Protein AF-A0A930X7F7-F1 (afdb_monomer)

Foldseek 3Di:
DDDDDDDDDDDDDDDDDDDDPDPDDPPDDDPPPPPPCPPPPPQDPPDDLVVLVVVVLVVQQVVLLVVQQVLVVVLLLQLLVLQLVLCLVVVDDDHDQPVQWDDPQFWIWHADPVQQKIKIKFWAFPVRHTPDDGPDDDPSNCPVVDPPDRDPSPDDPLRTFKMKMWMWHQDPPQRKIKIKIKMWGHDSDRDNDDKDKIWIWIKIWIDRDSSWHIKIKTKTWMYINVRPDGKMKIKIWIGGPNFIKIWIAMHHNLGGDAWIFIDTPNDGQWIWDDDPNKIFIDGPNDGPDIDD

Radius of gyration: 28.97 Å; Cα contacts (8 Å, |Δi|>4): 542; chains: 1; bounding box: 82×69×88 Å

Sequence (292 aa):
MFKPLPLIALTCAGLSLQACWVPQVIQGVRPDIFPSAAPEISPSANRSLESKQIALATEMIHVARSSGQLLVLSTELASHRQNLENHLYYTVKNAGDLSQWYFDGSQYTHYDTRNGARYTLALRDRSGQPYPAEGQGFDLLGFGSYGPEPLPARRFPESVNRYQLSLQQSGIPFSSQLNLVLQGEWPTQIPLRGGFQTRLSGQGQQTNHPDFQDLTLQFNGLSQSDQSQLSGQLAFSANIEGKVYNGFGQINAGGFLNTVHLEQNGITFLQIVRESDRWDVLREGQVVASTR

pLDDT: mean 77.67, std 20.32, range [24.27, 97.62]

Solvent-accessible surface area (backbone atoms only — not comparable to full-atom values): 16804 Å² total; per-residue (Å²): 138,86,84,81,87,85,86,83,87,79,90,81,91,86,79,86,77,90,76,78,88,70,84,79,78,72,86,83,67,78,75,81,71,67,80,79,69,61,76,75,75,65,82,70,72,86,67,52,71,65,57,28,52,51,49,51,56,54,47,51,52,53,52,32,29,56,52,9,48,53,51,49,50,54,20,53,52,43,30,37,56,34,30,49,52,32,22,77,74,69,70,46,89,61,71,72,91,43,80,74,51,46,75,79,73,56,37,34,37,33,72,42,80,89,72,51,29,38,38,38,41,34,39,15,28,82,88,63,48,67,37,40,60,91,93,60,66,75,68,74,62,52,58,81,73,57,61,96,62,78,73,73,90,73,67,80,62,90,52,57,34,34,35,39,43,34,41,42,30,58,42,83,90,62,66,19,36,40,36,38,39,38,36,39,41,51,60,91,72,74,60,82,65,85,64,54,67,31,50,35,42,34,43,31,42,34,38,60,43,93,60,41,47,61,33,37,38,39,37,40,35,41,28,18,29,67,64,84,42,65,44,34,36,44,36,40,40,31,34,47,97,91,40,63,37,33,37,51,35,41,28,29,67,84,6,64,75,47,71,23,51,33,25,44,94,87,42,72,67,37,34,42,38,67,58,95,76,34,39,36,33,28,43,98,88,39,81,77,46,75,51,113

Structure (mmCIF, N/CA/C/O backbone):
data_AF-A0A930X7F7-F1
#
_entry.id   AF-A0A930X7F7-F1
#
loop_
_atom_site.group_PDB
_atom_site.id
_atom_site.type_symbol
_atom_site.label_atom_id
_atom_site.label_alt_id
_atom_site.label_comp_id
_atom_site.label_asym_id
_atom_site.label_entity_id
_atom_site.label_seq_id
_atom_site.pdbx_PDB_ins_code
_atom_site.Cartn_x
_atom_site.Cartn_y
_atom_site.Cartn_z
_atom_site.occupancy
_atom_site.B_iso_or_equiv
_atom_site.auth_seq_id
_atom_site.auth_comp_id
_atom_site.auth_asym_id
_atom_site.auth_atom_id
_atom_site.pdbx_PDB_model_num
ATOM 1 N N . MET A 1 1 ? -59.104 39.306 -62.918 1.00 44.47 1 MET A N 1
ATOM 2 C CA . MET A 1 1 ? -59.162 39.202 -61.445 1.00 44.47 1 MET A CA 1
ATOM 3 C C . MET A 1 1 ? -58.356 40.347 -60.847 1.00 44.47 1 MET A C 1
ATOM 5 O O . MET A 1 1 ? -57.146 40.267 -60.715 1.00 44.47 1 MET A O 1
ATOM 9 N N . PHE A 1 2 ? -59.058 41.456 -60.620 1.00 24.27 2 PHE A N 1
ATOM 10 C CA . P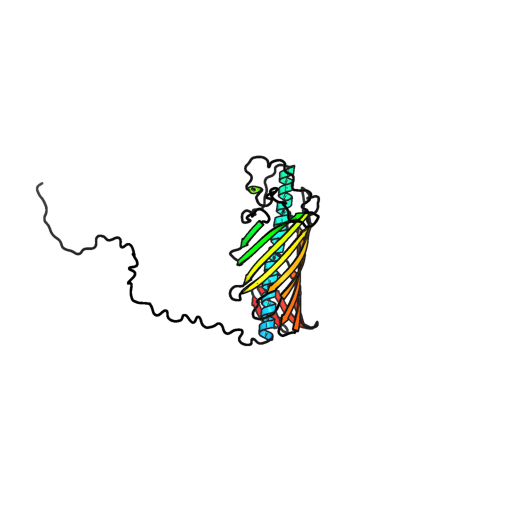HE A 1 2 ? -58.752 42.525 -59.658 1.00 24.27 2 PHE A CA 1
ATOM 11 C C . PHE A 1 2 ? -58.974 41.939 -58.231 1.00 24.27 2 PHE A C 1
ATOM 13 O O . PHE A 1 2 ? -59.679 40.940 -58.140 1.00 24.27 2 PHE A O 1
ATOM 20 N N . LYS A 1 3 ? -58.526 42.429 -57.069 1.00 26.28 3 LYS A N 1
ATOM 21 C CA . LYS A 1 3 ? -57.840 43.633 -56.558 1.00 26.28 3 LYS A CA 1
ATOM 22 C C . LYS A 1 3 ? -57.587 43.393 -55.033 1.00 26.28 3 LYS A C 1
ATOM 24 O O . LYS A 1 3 ? -57.803 42.264 -54.604 1.00 26.28 3 LYS A O 1
ATOM 29 N N . PRO A 1 4 ? -57.098 44.356 -54.219 1.00 35.03 4 PRO A N 1
ATOM 30 C CA . PRO A 1 4 ? -56.187 44.124 -53.096 1.00 35.03 4 PRO A CA 1
ATOM 31 C C . PRO A 1 4 ? -56.850 44.211 -51.697 1.00 35.03 4 PRO A C 1
ATOM 33 O O . PRO A 1 4 ? -58.052 44.428 -51.598 1.00 35.03 4 PRO A O 1
ATOM 36 N N . LEU A 1 5 ? -56.005 44.033 -50.662 1.00 36.59 5 LEU A N 1
ATOM 37 C CA . LEU A 1 5 ? -56.032 44.502 -49.249 1.00 36.59 5 LEU A CA 1
ATOM 38 C C . LEU A 1 5 ? -57.278 45.263 -48.741 1.00 36.59 5 LEU A C 1
ATOM 40 O O . LEU A 1 5 ? -57.763 46.165 -49.424 1.00 36.59 5 LEU A O 1
ATOM 44 N N . PRO A 1 6 ? -57.695 45.027 -47.474 1.00 40.72 6 PRO A N 1
ATOM 45 C CA . PRO A 1 6 ? -57.170 45.863 -46.371 1.00 40.72 6 PRO A CA 1
ATOM 46 C C . PRO A 1 6 ? -56.985 45.081 -45.031 1.00 40.72 6 PRO A C 1
ATOM 48 O O . PRO A 1 6 ? -57.605 44.048 -44.811 1.00 40.72 6 PRO A O 1
ATOM 51 N N . LEU A 1 7 ? -55.920 45.360 -44.265 1.00 29.98 7 LEU A N 1
ATOM 52 C CA . LEU A 1 7 ? -55.824 46.244 -43.077 1.00 29.98 7 LEU A CA 1
ATOM 53 C C . LEU A 1 7 ? -56.212 45.620 -41.716 1.00 29.98 7 LEU A C 1
ATOM 55 O O . LEU A 1 7 ? -57.358 45.257 -41.492 1.00 29.98 7 LEU A O 1
ATOM 59 N N . ILE A 1 8 ? -55.246 45.773 -40.795 1.00 40.84 8 ILE A N 1
ATOM 60 C CA . ILE A 1 8 ? -55.365 46.241 -39.393 1.00 40.84 8 ILE A CA 1
ATOM 61 C C . ILE A 1 8 ? -55.847 45.196 -38.373 1.00 40.84 8 ILE A C 1
ATOM 63 O O . ILE A 1 8 ? -57.000 44.798 -38.379 1.00 40.84 8 ILE A O 1
ATOM 67 N N . ALA A 1 9 ? -54.940 44.605 -37.583 1.00 37.69 9 ALA A N 1
ATOM 68 C CA . ALA A 1 9 ? -54.270 45.115 -36.361 1.00 37.69 9 ALA A CA 1
ATOM 69 C C . ALA A 1 9 ? -55.122 44.877 -35.088 1.00 37.69 9 ALA A C 1
ATOM 71 O O . ALA A 1 9 ? -56.337 44.824 -35.174 1.00 37.69 9 ALA A O 1
ATOM 72 N N . LEU A 1 10 ? -54.579 44.671 -33.884 1.00 31.98 10 LEU A N 1
ATOM 73 C CA . LEU A 1 10 ? -53.479 45.388 -33.240 1.00 31.98 10 LEU A CA 1
ATOM 74 C C . LEU A 1 10 ? -52.971 44.579 -32.011 1.00 31.98 10 LEU A C 1
ATOM 76 O O . LEU A 1 10 ? -53.781 44.164 -31.189 1.00 31.98 10 LEU A O 1
ATOM 80 N N . THR A 1 11 ? -51.634 44.467 -31.895 1.00 33.22 11 THR A N 1
ATOM 81 C CA . THR A 1 11 ? -50.771 44.642 -30.685 1.00 33.22 11 THR A CA 1
ATOM 82 C C . THR A 1 11 ? -50.893 43.685 -29.483 1.00 33.22 11 THR A C 1
ATOM 84 O O . THR A 1 11 ? -51.976 43.272 -29.114 1.00 33.22 11 THR A O 1
ATOM 87 N N . CYS A 1 12 ? -49.821 43.276 -28.792 1.00 30.84 12 CYS A N 1
ATOM 88 C CA . CYS A 1 12 ? -48.552 43.939 -28.440 1.00 30.84 12 CYS A CA 1
ATOM 89 C C . CYS A 1 12 ? -47.392 42.912 -28.488 1.00 30.84 12 CYS A C 1
ATOM 91 O O . CYS A 1 12 ? -47.547 41.795 -28.014 1.00 30.84 12 CYS A O 1
ATOM 93 N N . ALA A 1 13 ? -46.304 43.178 -29.217 1.00 32.06 13 ALA A N 1
ATOM 94 C CA . ALA A 1 13 ? -45.055 43.803 -28.744 1.00 32.06 13 ALA A CA 1
ATOM 95 C C . ALA A 1 13 ? -44.140 42.858 -27.933 1.00 32.06 13 ALA A C 1
ATOM 97 O O . ALA A 1 13 ? -44.484 42.437 -26.836 1.00 32.06 13 ALA A O 1
ATOM 98 N N . GLY A 1 14 ? -42.946 42.582 -28.472 1.00 31.98 14 GLY A N 1
ATOM 99 C CA . GLY A 1 14 ? -41.888 41.870 -27.749 1.00 31.98 14 GLY A CA 1
ATOM 100 C C . GLY A 1 14 ? -40.729 41.365 -28.611 1.00 31.98 14 GLY A C 1
ATOM 101 O O . GLY A 1 14 ? -40.292 40.236 -28.431 1.00 31.98 14 GLY A O 1
ATOM 102 N N . LEU A 1 15 ? -40.250 42.165 -29.570 1.00 35.16 15 LEU A N 1
ATOM 103 C CA . LEU A 1 15 ? -38.952 41.941 -30.212 1.00 35.16 15 LEU A CA 1
ATOM 104 C C . LEU A 1 15 ? -37.844 42.516 -29.326 1.00 35.16 15 LEU A C 1
ATOM 106 O O . LEU A 1 15 ? -37.985 43.621 -28.811 1.00 35.16 15 LEU A O 1
ATOM 110 N N . SER A 1 16 ? -36.727 41.784 -29.285 1.00 36.88 16 SER A N 1
ATOM 111 C CA . SER A 1 16 ? -35.372 42.208 -28.912 1.00 36.88 16 SER A CA 1
ATOM 112 C C . SER A 1 16 ? -35.159 42.744 -27.493 1.00 36.88 16 SER A C 1
ATOM 114 O O . SER A 1 16 ? -35.665 43.797 -27.134 1.00 36.88 16 SER A O 1
ATOM 116 N N . LEU A 1 17 ? -34.276 42.086 -26.738 1.00 37.12 17 LEU A N 1
ATOM 117 C CA . LEU A 1 17 ? -32.985 42.668 -26.354 1.00 37.12 17 LEU A CA 1
ATOM 118 C C . LEU A 1 17 ? -32.130 41.605 -25.658 1.00 37.12 17 LEU A C 1
ATOM 120 O O . LEU A 1 17 ? -32.508 41.013 -24.650 1.00 37.12 17 LEU A O 1
ATOM 124 N N . GLN A 1 18 ? -30.955 41.383 -26.239 1.00 44.66 18 GLN A N 1
ATOM 125 C CA . GLN A 1 18 ? -29.813 40.783 -25.576 1.00 44.66 18 GLN A CA 1
ATOM 126 C C . GLN A 1 18 ? -29.492 41.629 -24.341 1.00 44.66 18 GLN A C 1
ATOM 128 O O . GLN A 1 18 ? -29.019 42.757 -24.465 1.00 44.66 18 GLN A O 1
ATOM 133 N N . ALA A 1 19 ? -29.770 41.101 -23.155 1.00 34.69 19 ALA A N 1
ATOM 134 C CA . ALA A 1 19 ? -29.296 41.683 -21.912 1.00 34.69 19 ALA A CA 1
ATOM 135 C C . ALA A 1 19 ? -28.039 40.925 -21.485 1.00 34.69 19 ALA A C 1
ATOM 137 O O . ALA A 1 19 ? -28.095 39.884 -20.830 1.00 34.69 19 ALA A O 1
ATOM 138 N N . CYS A 1 20 ? -26.895 41.466 -21.898 1.00 36.59 20 CYS A N 1
ATOM 139 C CA . CYS A 1 20 ? -25.625 41.251 -21.230 1.00 36.59 20 CYS A CA 1
ATOM 140 C C . CYS A 1 20 ? -25.826 41.575 -19.745 1.00 36.59 20 CYS A C 1
ATOM 142 O O . CYS A 1 20 ? -26.113 42.720 -19.393 1.00 36.59 20 CYS A O 1
ATOM 144 N N . TRP A 1 21 ? -25.698 40.577 -18.876 1.00 28.91 21 TRP A N 1
ATOM 145 C CA . TRP A 1 21 ? -25.581 40.822 -17.446 1.00 28.91 21 TRP A CA 1
ATOM 146 C C . TRP A 1 21 ? -24.236 41.504 -17.192 1.00 28.91 21 TRP A C 1
ATOM 148 O O . TRP A 1 21 ? -23.195 40.859 -17.113 1.00 28.91 21 TRP A O 1
ATOM 158 N N . VAL A 1 22 ? -24.266 42.830 -17.101 1.00 34.25 22 VAL A N 1
ATOM 159 C CA . VAL A 1 22 ? -23.221 43.619 -16.453 1.00 34.25 22 VAL A CA 1
ATOM 160 C C . VAL A 1 22 ? -23.633 43.740 -14.988 1.00 34.25 22 VAL A C 1
ATOM 162 O O . VAL A 1 22 ? -24.688 44.318 -14.720 1.00 34.25 22 VAL A O 1
ATOM 165 N N . PRO A 1 23 ? -22.851 43.244 -14.017 1.00 39.00 23 PRO A N 1
ATOM 166 C CA . PRO A 1 23 ? -23.062 43.630 -12.634 1.00 39.00 23 PRO A CA 1
ATOM 167 C C . PRO A 1 23 ? -22.710 45.116 -12.511 1.00 39.00 23 PRO A C 1
ATOM 169 O O . PRO A 1 23 ? -21.541 45.500 -12.574 1.00 39.00 23 PRO A O 1
ATOM 172 N N . GLN A 1 24 ? -23.721 45.971 -12.359 1.00 37.50 24 GLN A N 1
ATOM 173 C CA . GLN A 1 24 ? -23.512 47.323 -11.854 1.00 37.50 24 GLN A CA 1
ATOM 174 C C . GLN A 1 24 ? -23.024 47.211 -10.409 1.00 37.50 24 GLN A C 1
ATOM 176 O O . GLN A 1 24 ? -23.774 46.849 -9.505 1.00 37.50 24 GLN A O 1
ATOM 181 N N . VAL A 1 25 ? -21.750 47.530 -10.192 1.00 39.31 25 VAL A N 1
ATOM 182 C CA . VAL A 1 25 ? -21.216 47.799 -8.859 1.00 39.31 25 VAL A CA 1
ATOM 183 C C . VAL A 1 25 ? -21.825 49.121 -8.398 1.00 39.31 25 VAL A C 1
ATOM 185 O O . VAL A 1 25 ? -21.390 50.192 -8.817 1.00 39.31 25 VAL A O 1
ATOM 188 N N . ILE A 1 26 ? -22.847 49.060 -7.544 1.00 43.56 26 ILE A N 1
ATOM 189 C CA . ILE A 1 26 ? -23.266 50.223 -6.761 1.00 43.56 26 ILE A CA 1
ATOM 190 C C . ILE A 1 26 ? -22.144 50.476 -5.748 1.00 43.56 26 ILE A C 1
ATOM 192 O O . ILE A 1 26 ? -22.036 49.796 -4.728 1.00 43.56 26 ILE A O 1
ATOM 196 N N . GLN A 1 27 ? -21.263 51.427 -6.054 1.00 39.88 27 GLN A N 1
ATOM 197 C CA . GLN A 1 27 ? -20.315 51.954 -5.078 1.00 39.88 27 GLN A CA 1
ATOM 198 C C . GLN A 1 27 ? -21.103 52.636 -3.955 1.00 39.88 27 GLN A C 1
ATOM 200 O O . GLN A 1 27 ? -21.786 53.628 -4.194 1.00 39.88 27 GLN A O 1
ATOM 205 N N . GLY A 1 28 ? -20.993 52.118 -2.731 1.00 49.22 28 GLY A N 1
ATOM 206 C CA . GLY A 1 28 ? -21.384 52.866 -1.531 1.00 49.22 28 GLY A CA 1
ATOM 207 C C . GLY A 1 28 ? -22.181 52.111 -0.474 1.00 49.22 28 GLY A C 1
ATOM 208 O O . GLY A 1 28 ? -22.287 52.614 0.638 1.00 49.22 28 GLY A O 1
ATOM 209 N N . VAL A 1 29 ? -22.678 50.904 -0.747 1.00 40.06 29 VAL A N 1
ATOM 210 C CA . VAL A 1 29 ? -23.276 50.055 0.295 1.00 40.06 29 VAL A CA 1
ATOM 211 C C . VAL A 1 29 ? -22.297 48.926 0.574 1.00 40.06 29 VAL A C 1
ATOM 213 O O . VAL A 1 29 ? -22.177 48.002 -0.227 1.00 40.06 29 VAL A O 1
ATOM 216 N N . ARG A 1 30 ? -21.550 49.009 1.683 1.00 37.53 30 ARG A N 1
ATOM 217 C CA . ARG A 1 30 ? -20.901 47.809 2.223 1.00 37.53 30 ARG A CA 1
ATOM 218 C C . ARG A 1 30 ? -22.038 46.830 2.519 1.00 37.53 30 ARG A C 1
ATOM 220 O O . ARG A 1 30 ? -22.907 47.192 3.311 1.00 37.53 30 ARG A O 1
ATOM 227 N N . PRO A 1 31 ? -22.083 45.640 1.900 1.00 40.66 31 PRO A N 1
ATOM 228 C CA . PRO A 1 31 ? -22.900 44.587 2.463 1.00 40.66 31 PRO A CA 1
ATOM 229 C C . PRO A 1 31 ? -22.348 44.382 3.870 1.00 40.66 31 PRO A C 1
ATOM 231 O O . PRO A 1 31 ? -21.144 44.148 4.013 1.00 40.66 31 PRO A O 1
ATOM 234 N N . ASP A 1 32 ? -23.186 44.516 4.895 1.00 40.59 32 ASP A N 1
ATOM 235 C CA . ASP A 1 32 ? -22.877 43.891 6.171 1.00 40.59 32 ASP A CA 1
ATOM 236 C C . ASP A 1 32 ? -22.777 42.406 5.854 1.00 40.59 32 ASP A C 1
ATOM 238 O O . ASP A 1 32 ? -23.769 41.705 5.653 1.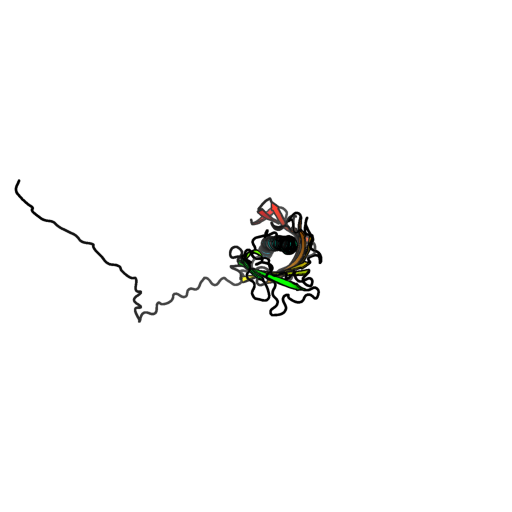00 40.59 32 ASP A O 1
ATOM 242 N N . ILE A 1 33 ? -21.535 41.967 5.659 1.00 42.94 33 ILE A N 1
ATOM 243 C CA . ILE A 1 33 ? -21.173 40.571 5.573 1.00 42.94 33 ILE A CA 1
ATOM 244 C C . ILE A 1 33 ? -21.664 40.044 6.910 1.00 42.94 33 ILE A C 1
ATOM 246 O O . ILE A 1 33 ? -21.047 40.323 7.940 1.00 42.94 33 ILE A O 1
ATOM 250 N N . PHE A 1 34 ? -22.816 39.364 6.911 1.00 41.12 34 PHE A N 1
ATOM 251 C CA . PHE A 1 34 ? -23.203 38.534 8.038 1.00 41.12 34 PHE A CA 1
ATOM 252 C C . PHE A 1 34 ? -21.931 37.803 8.438 1.00 41.12 34 PHE A C 1
ATOM 254 O O . PHE A 1 34 ? -21.303 37.223 7.542 1.00 41.12 34 PHE A O 1
ATOM 261 N N . PRO A 1 35 ? -21.482 37.864 9.702 1.00 38.59 35 PRO A N 1
ATOM 262 C CA . PRO A 1 35 ? -20.417 36.984 10.109 1.00 38.59 35 PRO A CA 1
ATOM 263 C C . PRO A 1 35 ? -20.925 35.590 9.768 1.00 38.59 35 PRO A C 1
ATOM 265 O O . PRO A 1 35 ? -21.843 35.072 10.401 1.00 38.59 35 PRO A O 1
ATOM 268 N N . SER A 1 36 ? -20.367 35.006 8.708 1.00 39.88 36 SER A N 1
ATOM 269 C CA . SER A 1 36 ? -20.425 33.583 8.474 1.00 39.88 36 SER A CA 1
ATOM 270 C C . SER A 1 36 ? -19.541 33.003 9.562 1.00 39.88 36 SER A C 1
ATOM 272 O O . SER A 1 36 ? -18.434 32.537 9.307 1.00 39.88 36 SER A O 1
ATOM 274 N N . ALA A 1 37 ? -20.036 33.051 10.797 1.00 41.72 37 ALA A N 1
ATOM 275 C CA . ALA A 1 37 ? -19.786 31.996 11.735 1.00 41.72 37 ALA A CA 1
ATOM 276 C C . ALA A 1 37 ? -20.417 30.767 11.078 1.00 41.72 37 ALA A C 1
ATOM 278 O O . ALA A 1 37 ? -21.552 30.383 11.358 1.00 41.72 37 ALA A O 1
ATOM 279 N N . ALA A 1 38 ? -19.662 30.163 10.150 1.00 40.66 38 ALA A N 1
ATOM 280 C CA . ALA A 1 38 ? -19.675 28.721 10.049 1.00 40.66 38 ALA A CA 1
ATOM 281 C C . ALA A 1 38 ? -19.659 28.243 11.503 1.00 40.66 38 ALA A C 1
ATOM 283 O O . ALA A 1 38 ? -18.850 28.787 12.265 1.00 40.66 38 ALA A O 1
ATOM 284 N N . PRO A 1 39 ? -20.591 27.368 11.922 1.00 37.03 39 PRO A N 1
ATOM 285 C CA . PRO A 1 39 ? -20.591 26.893 13.293 1.00 37.03 39 PRO A CA 1
ATOM 286 C C . PRO A 1 39 ? -19.155 26.502 13.603 1.00 37.03 39 PRO A C 1
ATOM 288 O O . PRO A 1 39 ? -18.571 25.711 12.857 1.00 37.03 39 PRO A O 1
ATOM 291 N N . GLU A 1 40 ? -18.558 27.155 14.604 1.00 34.03 40 GLU A N 1
ATOM 292 C CA . GLU A 1 40 ? -17.246 26.765 15.087 1.00 34.03 40 GLU A CA 1
ATOM 293 C C . GLU A 1 40 ? -17.370 25.273 15.352 1.00 34.03 40 GLU A C 1
ATOM 295 O O . GLU A 1 40 ? -18.150 24.845 16.208 1.00 34.03 40 GLU A O 1
ATOM 300 N N . ILE A 1 41 ? -16.700 24.468 14.526 1.00 45.81 41 ILE A N 1
ATOM 301 C CA . ILE A 1 41 ? -16.604 23.040 14.761 1.00 45.81 41 ILE A CA 1
ATOM 302 C C . ILE A 1 41 ? -15.898 22.982 16.102 1.00 45.81 41 ILE A C 1
ATOM 304 O O . ILE A 1 41 ? -14.709 23.289 16.183 1.00 45.81 41 ILE A O 1
ATOM 308 N N . SER A 1 42 ? -16.665 22.711 17.160 1.00 38.19 42 SER A N 1
ATOM 309 C CA . SER A 1 42 ? -16.115 22.638 18.502 1.00 38.19 42 SER A CA 1
ATOM 310 C C . SER A 1 42 ? -14.905 21.712 18.435 1.00 38.19 42 SER A C 1
ATOM 312 O O . SER A 1 42 ? -15.045 20.597 17.914 1.00 38.19 42 SER A O 1
ATOM 314 N N . PRO A 1 43 ? -13.726 22.154 18.902 1.00 46.09 43 PRO A N 1
ATOM 315 C CA . PRO A 1 43 ? -12.570 21.282 18.972 1.00 46.09 43 PRO A CA 1
ATOM 316 C C . PRO A 1 43 ? -12.986 20.096 19.834 1.00 46.09 43 PRO A C 1
ATOM 318 O O . PRO A 1 43 ? -13.317 20.278 21.002 1.00 46.09 43 PRO A O 1
ATOM 321 N N . SER A 1 44 ? -13.080 18.919 19.207 1.00 48.88 44 SER A N 1
ATOM 322 C CA . SER A 1 44 ? -13.347 17.631 19.845 1.00 48.88 44 SER A CA 1
ATOM 323 C C . SER A 1 44 ? -14.328 17.725 21.022 1.00 48.88 44 SER A C 1
ATOM 325 O O . SER A 1 44 ? -13.911 17.754 22.182 1.00 48.88 44 SER A O 1
ATOM 327 N N . ALA A 1 45 ? -15.641 17.717 20.760 1.00 51.34 45 ALA A N 1
ATOM 328 C CA . ALA A 1 45 ? -16.563 17.243 21.795 1.00 51.34 45 ALA A CA 1
ATOM 329 C C . ALA A 1 45 ? -15.968 15.934 22.334 1.00 51.34 45 ALA A C 1
ATOM 331 O O . ALA A 1 45 ? -15.626 15.083 21.514 1.00 51.34 45 ALA A O 1
ATOM 332 N N . ASN A 1 46 ? -15.742 15.833 23.651 1.00 65.50 46 ASN A N 1
ATOM 333 C CA . ASN A 1 46 ? -15.088 14.698 24.313 1.00 65.50 46 ASN A CA 1
ATOM 334 C C . ASN A 1 46 ? -15.776 13.387 23.902 1.00 65.50 46 ASN A C 1
ATOM 336 O O . ASN A 1 46 ? -16.714 12.925 24.550 1.00 65.50 46 ASN A O 1
ATOM 340 N N . ARG A 1 47 ? -15.347 12.811 22.777 1.00 79.44 47 ARG A N 1
ATOM 341 C CA . ARG A 1 47 ? -15.844 11.538 22.277 1.00 79.44 47 ARG A CA 1
ATOM 342 C C . ARG A 1 47 ? -15.405 10.479 23.268 1.00 79.44 47 ARG A C 1
ATOM 344 O O . ARG A 1 47 ? -14.279 10.527 23.767 1.00 79.44 47 ARG A O 1
ATOM 351 N N . SER A 1 48 ? -16.301 9.541 23.553 1.00 90.44 48 SER A N 1
ATOM 352 C CA . SER A 1 48 ? -15.979 8.422 24.429 1.00 90.44 48 SER A CA 1
ATOM 353 C C . SER A 1 48 ? -14.794 7.636 23.863 1.00 90.44 48 SER A C 1
ATOM 355 O O . SER A 1 48 ? -14.565 7.607 22.649 1.00 90.44 48 SER A O 1
ATOM 357 N N . LEU A 1 49 ? -14.056 6.962 24.747 1.00 90.44 49 LEU A N 1
ATOM 358 C CA . LEU A 1 49 ? -12.978 6.061 24.343 1.00 90.44 49 LEU A CA 1
ATOM 359 C C . LEU A 1 49 ? -13.467 5.017 23.328 1.00 90.44 49 LEU A C 1
ATOM 361 O O . LEU A 1 49 ? -12.773 4.711 22.365 1.00 90.44 49 LEU A O 1
ATOM 365 N N . GLU A 1 50 ? -14.686 4.515 23.517 1.00 90.69 50 GLU A N 1
ATOM 366 C CA . GLU A 1 50 ? -15.342 3.593 22.592 1.00 90.69 50 GLU A CA 1
ATOM 367 C C . GLU A 1 50 ? -15.500 4.185 21.190 1.00 90.69 50 GLU A C 1
ATOM 369 O O . GLU A 1 50 ? -15.107 3.547 20.215 1.00 90.69 50 GLU A O 1
ATOM 374 N N . SER A 1 51 ? -15.992 5.419 21.071 1.00 91.06 51 SER A N 1
ATOM 375 C CA . SER A 1 51 ? -16.113 6.073 19.767 1.00 91.06 51 SER A CA 1
ATOM 376 C C . SER A 1 51 ? -14.751 6.257 19.094 1.00 91.06 51 SER A C 1
ATOM 378 O O . SER A 1 51 ? -14.639 6.061 17.886 1.00 91.06 51 SER A O 1
ATOM 380 N N . LYS A 1 52 ? -13.699 6.571 19.862 1.00 92.56 52 LYS A N 1
ATOM 381 C CA . LYS A 1 52 ? -12.328 6.698 19.335 1.00 92.56 52 LYS A CA 1
ATOM 382 C C . LYS A 1 52 ? -11.762 5.361 18.854 1.00 92.56 52 LYS A C 1
ATOM 384 O O . LYS A 1 52 ? -11.122 5.293 17.808 1.00 92.56 52 LYS A O 1
ATOM 389 N N . GLN A 1 53 ? -12.039 4.286 19.587 1.00 93.12 53 GLN A N 1
ATOM 390 C CA . GLN A 1 53 ? -11.679 2.916 19.217 1.00 93.12 53 GLN A CA 1
ATOM 391 C C . GLN A 1 53 ? -12.375 2.464 17.924 1.00 93.12 53 GLN A C 1
ATOM 393 O O . GLN A 1 53 ? -11.735 1.876 17.054 1.00 93.12 53 GLN A O 1
ATOM 398 N N . ILE A 1 54 ? -13.667 2.769 17.773 1.00 93.75 54 ILE A N 1
ATOM 399 C CA . ILE A 1 54 ? -14.426 2.482 16.546 1.00 93.75 54 ILE A CA 1
ATOM 400 C C . ILE A 1 54 ? -13.896 3.316 15.372 1.00 93.75 54 ILE A C 1
ATOM 402 O O . ILE A 1 54 ? -13.762 2.794 14.263 1.00 93.75 54 ILE A O 1
ATOM 406 N N . ALA A 1 55 ? -13.541 4.583 15.608 1.00 91.94 55 ALA A N 1
ATOM 407 C CA . ALA A 1 55 ? -12.924 5.437 14.597 1.00 91.94 55 ALA A CA 1
ATOM 408 C C . ALA A 1 55 ? -11.577 4.872 14.118 1.00 91.94 55 ALA A C 1
ATOM 410 O O . ALA A 1 55 ? -11.362 4.778 12.914 1.00 91.94 55 ALA A O 1
ATOM 411 N N . LEU A 1 56 ? -10.716 4.403 15.032 1.00 94.00 56 LEU A N 1
ATOM 412 C CA . LEU A 1 56 ? -9.474 3.706 14.676 1.00 94.00 56 LEU A CA 1
ATOM 413 C C . LEU A 1 56 ? -9.745 2.466 13.810 1.00 94.00 56 LEU A C 1
ATOM 415 O O . LEU A 1 56 ? -9.102 2.289 12.781 1.00 94.00 56 LEU A O 1
ATOM 419 N N . ALA A 1 57 ? -10.703 1.617 14.195 1.00 95.25 57 ALA A N 1
ATOM 420 C CA . ALA A 1 57 ? -11.046 0.421 13.423 1.00 95.25 57 ALA A CA 1
ATOM 421 C C . ALA A 1 57 ? -11.540 0.760 12.009 1.00 95.25 57 ALA A C 1
ATOM 423 O O . ALA A 1 57 ? -11.135 0.128 11.035 1.00 95.25 57 ALA A O 1
ATOM 424 N N . THR A 1 58 ? -12.381 1.788 11.902 1.00 93.38 58 THR A N 1
ATOM 425 C CA . THR A 1 58 ? -12.907 2.273 10.622 1.00 93.38 58 THR A CA 1
ATOM 426 C C . THR A 1 58 ? -11.787 2.835 9.752 1.00 93.38 58 THR A C 1
ATOM 428 O O . THR A 1 58 ? -11.699 2.505 8.569 1.00 93.38 58 THR A O 1
ATOM 431 N N . GLU A 1 59 ? -10.873 3.608 10.340 1.00 92.38 59 GLU A N 1
ATOM 432 C CA . GLU A 1 59 ? -9.721 4.133 9.615 1.00 92.38 59 GLU A CA 1
ATOM 433 C C . GLU A 1 59 ? -8.806 3.014 9.116 1.00 92.38 59 GLU A C 1
ATOM 435 O O . GLU A 1 59 ? -8.354 3.048 7.974 1.00 92.38 59 GLU A O 1
ATOM 440 N N . MET A 1 60 ? -8.584 1.968 9.914 1.00 94.88 60 MET A N 1
ATOM 441 C CA . MET A 1 60 ? -7.762 0.840 9.478 1.00 94.88 60 MET A CA 1
ATOM 442 C C . MET A 1 60 ? -8.329 0.133 8.245 1.00 94.88 60 MET A C 1
ATOM 444 O O . MET A 1 60 ? -7.554 -0.386 7.440 1.00 94.88 60 MET A O 1
ATOM 448 N N . ILE A 1 61 ? -9.649 0.149 8.042 1.00 94.25 61 ILE A N 1
ATOM 449 C CA . ILE A 1 61 ? -10.269 -0.358 6.811 1.00 94.25 61 ILE A CA 1
ATOM 450 C C . ILE A 1 61 ? -9.899 0.536 5.619 1.00 94.25 61 ILE A C 1
ATOM 452 O O . ILE A 1 61 ? -9.516 0.022 4.566 1.00 94.25 61 ILE A O 1
ATOM 456 N N . HIS A 1 62 ? -9.945 1.862 5.782 1.00 91.38 62 HIS A N 1
ATOM 457 C CA . HIS A 1 62 ? -9.514 2.810 4.749 1.00 91.38 62 HIS A CA 1
ATOM 458 C C . HIS A 1 62 ? -8.024 2.657 4.419 1.00 91.38 62 HIS A C 1
ATOM 460 O O . HIS A 1 62 ? -7.670 2.481 3.252 1.00 91.38 62 HIS A O 1
ATOM 466 N N . VAL A 1 63 ? -7.158 2.612 5.434 1.00 93.31 63 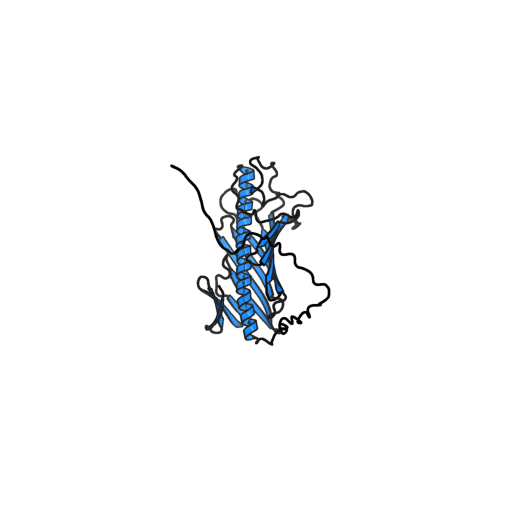VAL A N 1
ATOM 467 C CA . VAL A 1 63 ? -5.710 2.413 5.270 1.00 93.31 63 VAL A CA 1
ATOM 468 C C . VAL A 1 63 ? -5.403 1.085 4.576 1.00 93.31 63 VAL A C 1
ATOM 470 O O . VAL A 1 63 ? -4.543 1.036 3.693 1.00 93.31 63 VAL A O 1
ATOM 473 N N . ALA A 1 64 ? -6.107 0.003 4.924 1.00 94.31 64 ALA A N 1
ATOM 474 C CA . ALA A 1 64 ? -5.934 -1.288 4.266 1.00 94.31 64 ALA A CA 1
ATOM 475 C C . ALA A 1 64 ? -6.309 -1.233 2.780 1.00 94.31 64 ALA A C 1
ATOM 477 O O . ALA A 1 64 ? -5.604 -1.816 1.956 1.00 94.31 64 ALA A O 1
ATOM 478 N N . ARG A 1 65 ? -7.372 -0.505 2.414 1.00 91.62 65 ARG A N 1
ATOM 479 C CA . ARG A 1 65 ? -7.763 -0.306 1.008 1.00 91.62 65 ARG A CA 1
ATOM 480 C C . ARG A 1 65 ? -6.731 0.514 0.242 1.00 91.62 65 ARG A C 1
ATOM 482 O O . ARG A 1 65 ? -6.310 0.081 -0.827 1.00 91.62 65 ARG A O 1
ATOM 489 N N . SER A 1 66 ? -6.263 1.629 0.803 1.00 91.69 66 SER A N 1
ATOM 490 C CA . SER A 1 66 ? -5.199 2.436 0.191 1.00 91.69 66 SER A CA 1
ATOM 491 C C . SER A 1 66 ? -3.899 1.632 0.036 1.00 91.69 66 SER A C 1
ATOM 493 O O . SER A 1 66 ? -3.247 1.680 -1.004 1.00 91.69 66 SER A O 1
ATOM 495 N N . SER A 1 67 ? -3.555 0.800 1.024 1.00 92.81 67 SER A N 1
ATOM 496 C CA . SER A 1 67 ? -2.407 -0.117 0.935 1.00 92.81 67 SER A CA 1
ATOM 497 C C . SER A 1 67 ? -2.606 -1.193 -0.144 1.00 92.81 67 SER A C 1
ATOM 499 O O . SER A 1 67 ? -1.666 -1.542 -0.858 1.00 92.81 67 SER A O 1
ATOM 501 N N . GLY A 1 68 ? -3.835 -1.692 -0.307 1.00 91.62 68 GLY A N 1
ATOM 502 C CA . GLY A 1 68 ? -4.228 -2.602 -1.385 1.00 91.62 68 GLY A CA 1
ATOM 503 C C . GLY A 1 68 ? -4.085 -1.985 -2.780 1.00 91.62 68 GLY A C 1
ATOM 504 O O . GLY A 1 68 ? -3.632 -2.656 -3.705 1.00 91.62 68 GLY A O 1
ATOM 505 N N . GLN A 1 69 ? -4.384 -0.695 -2.936 1.00 89.69 69 GLN A N 1
ATOM 506 C CA . GLN A 1 69 ? -4.159 0.028 -4.193 1.00 89.69 69 GLN A CA 1
ATOM 507 C C . GLN A 1 69 ? -2.665 0.142 -4.523 1.00 89.69 69 GLN A C 1
ATOM 509 O O . GLN A 1 69 ? -2.271 -0.080 -5.666 1.00 89.69 69 GLN A O 1
ATOM 514 N N . LEU A 1 70 ? -1.811 0.398 -3.526 1.00 91.19 70 LEU A N 1
ATOM 515 C CA . LEU A 1 70 ? -0.357 0.412 -3.731 1.00 91.19 70 LEU A CA 1
ATOM 516 C C . LEU A 1 70 ? 0.199 -0.959 -4.134 1.00 91.19 70 LEU A C 1
ATOM 518 O O . LEU A 1 70 ? 1.116 -1.040 -4.951 1.00 91.19 70 LEU A O 1
ATOM 522 N N . LEU A 1 71 ? -0.373 -2.037 -3.596 1.00 91.88 71 LEU A N 1
ATOM 523 C CA . LEU A 1 71 ? -0.088 -3.406 -4.023 1.00 91.88 71 LEU A CA 1
ATOM 524 C C . LEU A 1 71 ? -0.423 -3.618 -5.509 1.00 91.88 71 LEU A C 1
ATOM 526 O O . LEU A 1 71 ? 0.402 -4.141 -6.262 1.00 91.88 71 LEU A O 1
ATOM 530 N N . VAL A 1 72 ? -1.614 -3.203 -5.946 1.00 91.12 72 VAL A N 1
ATOM 531 C CA . VAL A 1 72 ? -2.025 -3.304 -7.358 1.00 91.12 72 VAL A CA 1
ATOM 532 C C . VAL A 1 72 ? -1.072 -2.511 -8.247 1.00 91.12 72 VAL A C 1
ATOM 534 O O . VAL A 1 72 ? -0.509 -3.067 -9.187 1.00 91.12 72 VAL A O 1
ATOM 537 N N . LEU A 1 73 ? -0.788 -1.263 -7.884 1.00 90.44 73 LEU A N 1
ATOM 538 C CA . LEU A 1 73 ? 0.117 -0.403 -8.637 1.00 90.44 73 LEU A CA 1
ATOM 539 C C . LEU A 1 73 ? 1.536 -0.985 -8.735 1.00 90.44 73 LEU A C 1
ATOM 541 O O . LEU A 1 73 ? 2.158 -0.955 -9.791 1.00 90.44 73 LEU A O 1
ATOM 545 N N . SER A 1 74 ? 2.046 -1.588 -7.661 1.00 91.50 74 SER A N 1
ATOM 546 C CA . SER A 1 74 ? 3.315 -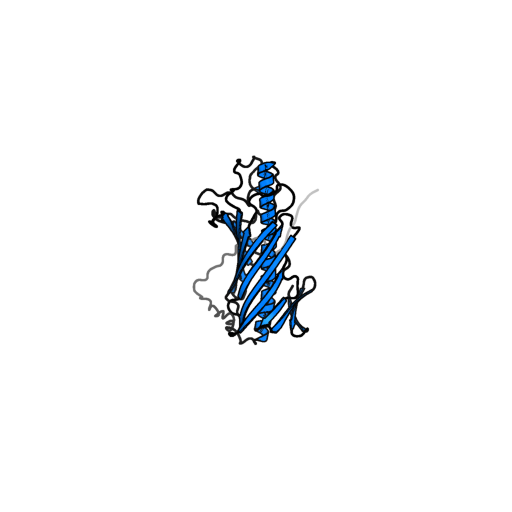2.326 -7.690 1.00 91.50 74 SER A CA 1
ATOM 547 C C . SER A 1 74 ? 3.328 -3.435 -8.752 1.00 91.50 74 SER A C 1
ATOM 549 O O . SER A 1 74 ? 4.336 -3.667 -9.421 1.00 91.50 74 SER A O 1
ATOM 551 N N . THR A 1 75 ? 2.199 -4.115 -8.914 1.00 90.62 75 THR A N 1
ATOM 552 C CA . THR A 1 75 ? 2.021 -5.204 -9.878 1.00 90.62 75 THR A CA 1
ATOM 553 C C . THR A 1 75 ? 1.996 -4.672 -11.311 1.00 90.62 75 THR A C 1
ATOM 555 O O . THR A 1 75 ? 2.667 -5.213 -12.190 1.00 90.62 75 THR A O 1
ATOM 558 N N . GLU A 1 76 ? 1.285 -3.566 -11.535 1.00 88.94 76 GLU A N 1
ATOM 559 C CA . GLU A 1 76 ? 1.254 -2.851 -12.815 1.00 88.94 76 GLU A CA 1
ATOM 560 C C . GLU A 1 76 ? 2.650 -2.366 -13.215 1.00 88.94 76 GLU A C 1
ATOM 562 O O . GLU A 1 76 ? 3.076 -2.584 -14.348 1.00 88.94 76 GLU A O 1
ATOM 567 N N . LEU A 1 77 ? 3.411 -1.805 -12.271 1.00 88.94 77 LEU A N 1
ATOM 568 C CA . LEU A 1 77 ? 4.794 -1.382 -12.496 1.00 88.94 77 LEU A CA 1
ATOM 569 C C . LEU A 1 77 ? 5.709 -2.555 -12.868 1.00 88.94 77 LEU A C 1
ATOM 571 O O . LEU A 1 77 ? 6.537 -2.423 -13.770 1.00 88.94 77 LEU A O 1
ATOM 575 N N . ALA A 1 78 ? 5.555 -3.711 -12.219 1.00 89.75 78 ALA A N 1
ATOM 576 C CA . ALA A 1 78 ? 6.318 -4.913 -12.548 1.00 89.75 78 ALA A CA 1
ATOM 577 C C . ALA A 1 78 ? 5.974 -5.448 -13.953 1.00 89.75 78 ALA A C 1
ATOM 579 O O . ALA A 1 78 ? 6.875 -5.773 -14.730 1.00 89.75 78 ALA A O 1
ATOM 580 N N . SER A 1 79 ? 4.687 -5.484 -14.311 1.00 87.94 79 SER A N 1
ATOM 581 C CA . SER A 1 79 ? 4.232 -5.847 -15.661 1.00 87.94 79 SER A CA 1
ATOM 582 C C . SER A 1 79 ? 4.790 -4.888 -16.715 1.00 87.94 79 SER A C 1
ATOM 584 O O . SER A 1 79 ? 5.367 -5.302 -17.721 1.00 87.94 79 SER A O 1
ATOM 586 N N . HIS A 1 80 ? 4.718 -3.586 -16.444 1.00 85.31 80 HIS A N 1
ATOM 587 C CA . HIS A 1 80 ? 5.231 -2.545 -17.327 1.00 85.31 80 HIS A CA 1
ATOM 588 C C . HIS A 1 80 ? 6.745 -2.647 -17.531 1.00 85.31 80 HIS A C 1
ATOM 590 O O . HIS A 1 80 ? 7.239 -2.563 -18.656 1.00 85.31 80 HIS A O 1
ATOM 596 N N . ARG A 1 81 ? 7.487 -2.927 -16.454 1.00 85.19 81 ARG A N 1
ATOM 597 C CA . ARG A 1 81 ? 8.930 -3.191 -16.494 1.00 85.19 81 ARG A CA 1
ATOM 598 C C . ARG A 1 81 ? 9.271 -4.384 -17.392 1.00 85.19 81 ARG A C 1
ATOM 600 O O . ARG A 1 81 ? 10.272 -4.320 -18.108 1.00 85.19 81 ARG A O 1
ATOM 607 N N . GLN A 1 82 ? 8.462 -5.444 -17.361 1.00 86.56 82 GLN A N 1
ATOM 608 C CA . GLN A 1 82 ? 8.617 -6.623 -18.218 1.00 86.56 82 GLN A CA 1
ATOM 609 C C . GLN A 1 82 ? 8.336 -6.322 -19.688 1.00 86.56 82 GLN A C 1
ATOM 611 O O . GLN A 1 82 ? 9.098 -6.711 -20.572 1.00 86.56 82 GLN A O 1
ATOM 616 N N . ASN A 1 83 ? 7.254 -5.594 -19.941 1.00 81.44 83 ASN A N 1
ATOM 617 C CA . ASN A 1 83 ? 6.857 -5.166 -21.273 1.00 81.44 83 ASN A CA 1
ATOM 618 C C . ASN A 1 83 ? 7.924 -4.297 -21.938 1.00 81.44 83 ASN A C 1
ATOM 620 O O . ASN A 1 83 ? 8.201 -4.462 -23.126 1.00 81.44 83 ASN A O 1
ATOM 624 N N . LEU A 1 84 ? 8.581 -3.436 -21.162 1.00 80.94 84 LEU A N 1
ATOM 625 C CA . LEU A 1 84 ? 9.705 -2.649 -21.644 1.00 80.94 84 LEU A CA 1
ATOM 626 C C . LEU A 1 84 ? 10.904 -3.521 -22.051 1.00 80.94 84 LEU A C 1
ATOM 628 O O . LEU A 1 84 ? 11.471 -3.283 -23.114 1.00 80.94 84 LEU A O 1
ATOM 632 N N . GLU A 1 85 ? 11.270 -4.554 -21.281 1.00 81.88 85 GLU A N 1
ATOM 633 C CA . GLU A 1 85 ? 12.315 -5.497 -21.729 1.00 81.88 85 GLU A CA 1
ATOM 634 C C . GLU A 1 85 ? 11.916 -6.227 -23.011 1.00 81.88 85 GLU A C 1
ATOM 636 O O . GLU A 1 85 ? 12.716 -6.355 -23.938 1.00 81.88 85 GLU A O 1
ATOM 641 N N . ASN A 1 86 ? 10.664 -6.677 -23.096 1.00 80.12 86 ASN A N 1
ATOM 642 C CA . ASN A 1 86 ? 10.150 -7.323 -24.298 1.00 80.12 86 ASN A CA 1
ATOM 643 C C . ASN A 1 86 ? 10.187 -6.391 -25.510 1.00 80.12 86 ASN A C 1
ATOM 645 O O . ASN A 1 86 ? 10.496 -6.838 -26.615 1.00 80.12 86 ASN A O 1
ATOM 649 N N . HIS A 1 87 ? 9.925 -5.101 -25.315 1.00 77.56 87 HIS A N 1
ATOM 650 C CA . HIS A 1 87 ? 10.071 -4.104 -26.362 1.00 77.56 87 HIS A CA 1
ATOM 651 C C . HIS A 1 87 ? 11.535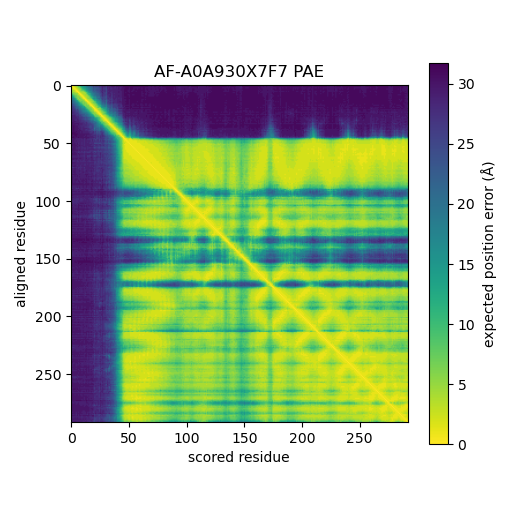 -3.918 -26.776 1.00 77.56 87 HIS A C 1
ATOM 653 O O . HIS A 1 87 ? 11.841 -3.947 -27.964 1.00 77.56 87 HIS A O 1
ATOM 659 N N . LEU A 1 88 ? 12.452 -3.769 -25.818 1.00 76.75 88 LEU A N 1
ATOM 660 C CA . LEU A 1 88 ? 13.879 -3.596 -26.102 1.00 76.75 88 LEU A CA 1
ATOM 661 C C . LEU A 1 88 ? 14.486 -4.815 -26.814 1.00 76.75 88 LEU A C 1
ATOM 663 O O . LEU A 1 88 ? 15.389 -4.650 -27.633 1.00 76.75 88 LEU A O 1
ATOM 667 N N . TYR A 1 89 ? 13.986 -6.022 -26.530 1.00 77.69 89 TYR A N 1
ATOM 668 C CA . TYR A 1 89 ? 14.488 -7.262 -27.122 1.00 77.69 89 TYR A CA 1
ATOM 669 C C . TYR A 1 89 ? 13.793 -7.645 -28.442 1.00 77.69 89 TYR A C 1
ATOM 671 O O . TYR A 1 89 ? 14.466 -8.015 -29.401 1.00 77.69 89 TYR A O 1
ATOM 679 N N . TYR A 1 90 ? 12.457 -7.575 -28.509 1.00 74.44 90 TYR A N 1
ATOM 680 C CA . TYR A 1 90 ? 11.652 -8.046 -29.652 1.00 74.44 90 TYR A CA 1
ATOM 681 C C . TYR A 1 90 ? 10.955 -6.926 -30.443 1.00 74.44 90 TYR A C 1
ATOM 683 O O . TYR A 1 90 ? 10.230 -7.220 -31.391 1.00 74.44 90 TYR A O 1
ATOM 691 N N . THR A 1 91 ? 11.099 -5.658 -30.046 1.00 70.81 91 THR A N 1
ATOM 692 C CA . THR A 1 91 ? 10.359 -4.515 -30.626 1.00 70.81 91 THR A CA 1
ATOM 693 C C . THR A 1 91 ? 8.832 -4.672 -30.516 1.00 70.81 91 THR A C 1
ATOM 695 O O . THR A 1 91 ? 8.061 -4.090 -31.275 1.00 70.81 91 THR A O 1
ATOM 698 N N . VAL A 1 92 ? 8.354 -5.445 -29.535 1.00 64.31 92 VAL A N 1
ATOM 699 C CA . VAL A 1 92 ? 6.918 -5.624 -29.281 1.00 64.31 92 VAL A CA 1
ATOM 700 C C . VAL A 1 92 ? 6.399 -4.432 -28.486 1.00 64.31 92 VAL A C 1
ATOM 702 O O . VAL A 1 92 ? 6.907 -4.125 -27.413 1.00 64.31 92 VAL A O 1
ATOM 705 N N . LYS A 1 93 ? 5.382 -3.740 -29.003 1.00 63.00 93 LYS A N 1
ATOM 706 C CA . LYS A 1 93 ? 4.672 -2.686 -28.269 1.00 63.00 93 LYS A CA 1
ATOM 707 C C . LYS A 1 93 ? 3.438 -3.290 -27.613 1.00 63.00 93 LYS A C 1
ATOM 709 O O . LYS A 1 93 ? 2.403 -3.428 -28.253 1.00 63.00 93 LYS A O 1
ATOM 714 N N . ASN A 1 94 ? 3.560 -3.676 -26.352 1.00 62.28 94 ASN A N 1
ATOM 715 C CA . ASN A 1 94 ? 2.409 -4.009 -25.524 1.00 62.28 94 ASN A CA 1
ATOM 716 C C . ASN A 1 94 ? 2.662 -3.433 -24.135 1.00 62.28 94 ASN A C 1
ATOM 718 O O . ASN A 1 94 ? 3.447 -3.995 -23.386 1.00 62.28 94 ASN A O 1
ATOM 722 N N . ALA A 1 95 ? 2.094 -2.267 -23.847 1.00 59.94 95 ALA A N 1
ATOM 723 C CA . ALA A 1 95 ? 2.240 -1.573 -22.572 1.00 59.94 95 ALA A CA 1
ATOM 724 C C . ALA A 1 95 ? 0.915 -1.618 -21.824 1.00 59.94 95 ALA A C 1
ATOM 726 O O . ALA A 1 95 ? -0.132 -1.461 -22.452 1.00 59.94 95 ALA A O 1
ATOM 727 N N . GLY A 1 96 ? 0.957 -1.733 -20.497 1.00 61.91 96 GLY A N 1
ATOM 728 C CA . GLY A 1 96 ? -0.160 -1.238 -19.697 1.00 61.91 96 GLY A CA 1
ATOM 729 C C . GL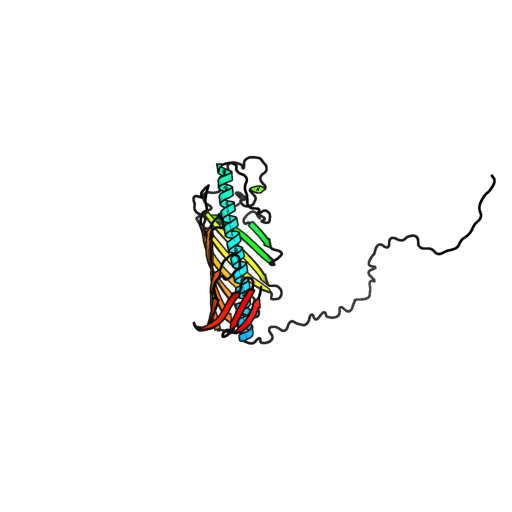Y A 1 96 ? -0.292 0.280 -19.876 1.00 61.91 96 GLY A C 1
ATOM 730 O O . GLY A 1 96 ? 0.676 0.954 -20.234 1.00 61.91 96 GLY A O 1
ATOM 731 N N . ASP A 1 97 ? -1.485 0.825 -19.647 1.00 68.19 97 ASP A N 1
ATOM 732 C CA . ASP A 1 97 ? -1.707 2.270 -19.715 1.00 68.19 97 ASP A CA 1
ATOM 733 C C . ASP A 1 97 ? -1.343 2.928 -18.377 1.00 68.19 97 ASP A C 1
ATOM 735 O O . ASP A 1 97 ? -2.069 2.811 -17.393 1.00 68.19 97 ASP A O 1
ATOM 739 N N . LEU A 1 98 ? -0.205 3.624 -18.350 1.00 75.19 98 LEU A N 1
ATOM 740 C CA . LEU A 1 98 ? 0.232 4.472 -17.236 1.00 75.19 98 LEU A CA 1
ATOM 741 C C . LEU A 1 98 ? 0.315 5.949 -17.662 1.00 75.19 98 LEU A C 1
ATOM 743 O O . LEU A 1 98 ? 1.049 6.734 -17.066 1.00 75.19 98 LEU A O 1
ATOM 747 N N . SER A 1 99 ? -0.465 6.351 -18.673 1.00 71.88 99 SER A N 1
ATOM 748 C CA . SER A 1 99 ? -0.476 7.716 -19.229 1.00 71.88 99 SER A CA 1
ATOM 749 C C . SER A 1 99 ? -0.895 8.807 -18.238 1.00 71.88 99 SER A C 1
ATOM 751 O O 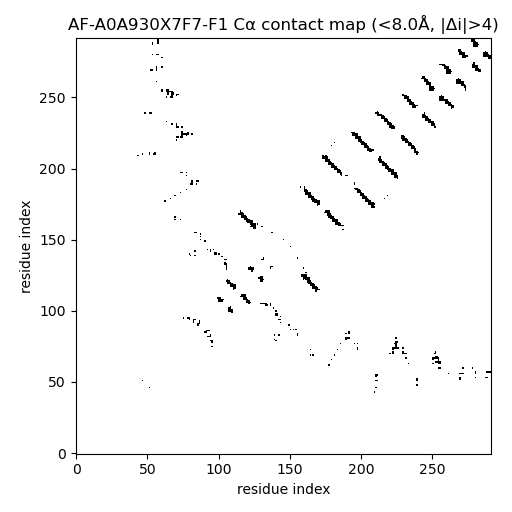. SER A 1 99 ? -0.622 9.985 -18.460 1.00 71.88 99 SER A O 1
ATOM 753 N N . GLN A 1 100 ? -1.533 8.433 -17.126 1.00 79.38 100 GLN A N 1
ATOM 754 C CA . GLN A 1 100 ? -1.940 9.354 -16.059 1.00 79.38 100 GLN A CA 1
ATOM 755 C C . GLN A 1 100 ? -0.791 9.769 -15.127 1.00 79.38 100 GLN A C 1
ATOM 757 O O . GLN A 1 100 ? -1.012 10.553 -14.199 1.00 79.38 100 GLN A O 1
ATOM 762 N N . TRP A 1 101 ? 0.410 9.228 -15.340 1.00 84.38 101 TRP A N 1
ATOM 763 C CA . TRP A 1 101 ? 1.611 9.574 -14.594 1.00 84.38 101 TRP A CA 1
ATOM 764 C C . TRP A 1 101 ? 2.420 10.639 -15.329 1.00 84.38 101 TRP A C 1
ATOM 766 O O . TRP A 1 101 ? 2.727 10.508 -16.510 1.00 84.38 101 TRP A O 1
ATOM 776 N N . TYR A 1 102 ? 2.813 11.677 -14.600 1.00 83.50 102 TYR A N 1
ATOM 777 C CA . TYR A 1 102 ? 3.635 12.770 -15.103 1.00 83.50 102 TYR A CA 1
ATOM 778 C C . TYR A 1 102 ? 5.052 12.680 -14.536 1.00 83.50 102 TYR A C 1
ATOM 780 O O . TYR A 1 102 ? 5.217 12.627 -13.316 1.00 83.50 102 TYR A O 1
ATOM 788 N N . PHE A 1 103 ? 6.066 12.690 -15.404 1.00 81.69 103 PHE A N 1
ATOM 789 C CA . PHE A 1 103 ? 7.471 12.736 -15.003 1.00 81.69 103 PHE A CA 1
ATOM 790 C C . PHE A 1 103 ? 7.939 14.186 -14.829 1.00 81.69 103 PHE A C 1
ATOM 792 O O . PHE A 1 103 ? 7.922 14.963 -15.781 1.00 81.69 103 PHE A O 1
ATOM 799 N N . ASP A 1 104 ? 8.386 14.549 -13.625 1.00 75.88 104 ASP A N 1
ATOM 800 C CA . ASP A 1 104 ? 8.829 15.916 -13.301 1.00 75.88 104 ASP A CA 1
ATOM 801 C C . ASP A 1 104 ? 10.327 16.174 -13.554 1.00 75.88 104 ASP A C 1
ATOM 803 O O . ASP A 1 104 ? 10.829 17.261 -13.272 1.00 75.88 104 ASP A O 1
ATOM 807 N N . GLY A 1 105 ? 11.041 15.182 -14.095 1.00 71.31 105 GLY A N 1
ATOM 808 C CA . GLY A 1 105 ? 12.495 15.199 -14.275 1.00 71.31 105 GLY A CA 1
ATOM 809 C C . GLY A 1 105 ? 13.258 14.383 -13.227 1.00 71.31 105 GLY A C 1
ATOM 810 O O . GLY A 1 105 ? 14.412 14.029 -13.467 1.00 71.31 105 GLY A O 1
ATOM 811 N N . SER A 1 106 ? 12.616 14.031 -12.109 1.00 77.00 106 SER A N 1
ATOM 812 C CA . SER A 1 106 ? 13.216 13.258 -11.012 1.00 77.00 106 SER A CA 1
ATOM 813 C C . SER A 1 106 ? 12.368 12.060 -10.577 1.00 77.00 106 SER A C 1
ATOM 815 O O . SER A 1 106 ? 12.902 10.996 -10.267 1.00 77.00 106 SER A O 1
ATOM 817 N N . GLN A 1 107 ? 11.046 12.202 -10.592 1.00 85.50 107 GLN A N 1
ATOM 818 C CA . GLN A 1 107 ? 10.090 11.186 -10.171 1.00 85.50 107 GLN A CA 1
ATOM 819 C C . GLN A 1 107 ? 8.809 11.290 -11.001 1.00 85.50 107 GLN A C 1
ATOM 821 O O . GLN A 1 107 ? 8.548 12.291 -11.671 1.00 85.50 107 GLN A O 1
ATOM 826 N N . TYR A 1 108 ? 7.992 10.243 -10.948 1.00 87.38 108 TYR A N 1
ATOM 827 C CA . TYR A 1 108 ? 6.651 10.275 -11.514 1.00 87.38 108 TYR A CA 1
ATOM 828 C C . TYR A 1 108 ? 5.650 10.674 -10.446 1.00 87.38 108 TYR A C 1
ATOM 830 O O . TYR A 1 108 ? 5.762 10.269 -9.289 1.00 87.38 108 TYR A O 1
ATOM 838 N N . THR A 1 109 ? 4.642 11.429 -10.850 1.00 89.38 109 THR A N 1
ATOM 839 C CA . THR A 1 109 ? 3.558 11.872 -9.984 1.00 89.38 109 THR A CA 1
ATOM 840 C C . THR A 1 109 ? 2.220 11.550 -10.628 1.00 89.38 109 THR A C 1
ATOM 842 O O . THR A 1 109 ? 2.055 11.671 -11.841 1.00 89.38 109 THR A O 1
ATOM 845 N N . HIS A 1 110 ? 1.263 11.126 -9.814 1.00 89.81 110 HIS A N 1
ATOM 846 C CA . HIS A 1 110 ? -0.108 10.880 -10.235 1.00 89.81 110 HIS A CA 1
ATOM 847 C C . HIS A 1 110 ? -1.063 11.391 -9.156 1.00 89.81 110 HIS A C 1
ATOM 849 O O . HIS A 1 110 ? -0.811 11.222 -7.961 1.00 89.81 110 HIS A O 1
ATOM 855 N N . TYR A 1 111 ? -2.150 12.039 -9.569 1.00 88.12 111 TYR A N 1
ATOM 856 C CA . TYR A 1 111 ? -3.192 12.496 -8.658 1.00 88.12 111 TYR A CA 1
ATOM 857 C C . TYR A 1 111 ? -4.506 11.783 -8.959 1.00 88.12 111 TYR A C 1
ATOM 859 O O . TYR A 1 111 ? -5.115 11.989 -10.009 1.00 88.12 111 TYR A O 1
ATOM 867 N N . ASP A 1 112 ? -4.950 10.979 -8.001 1.00 85.75 112 ASP A N 1
ATOM 868 C CA . ASP A 1 112 ? -6.239 10.314 -8.034 1.00 85.75 112 ASP A CA 1
ATOM 869 C C . ASP A 1 112 ? -7.294 11.226 -7.406 1.00 85.75 112 ASP A C 1
ATOM 871 O O . ASP A 1 112 ? -7.435 11.339 -6.184 1.00 85.75 112 ASP A O 1
ATOM 875 N N . THR A 1 113 ? -8.060 11.875 -8.279 1.00 81.81 113 THR A N 1
ATOM 876 C CA . THR A 1 113 ? -9.165 12.764 -7.898 1.00 81.81 113 THR A CA 1
ATOM 877 C C . THR A 1 113 ? -10.294 12.045 -7.161 1.00 81.81 113 THR A C 1
ATOM 879 O O . THR A 1 113 ? -11.006 12.693 -6.397 1.00 81.81 113 THR A O 1
ATOM 882 N N . ARG A 1 114 ? -10.468 10.728 -7.348 1.00 80.69 114 ARG A N 1
ATOM 883 C CA . ARG A 1 114 ? -11.545 9.964 -6.698 1.00 80.69 114 ARG A CA 1
ATOM 884 C C . ARG A 1 114 ? -11.256 9.757 -5.220 1.00 80.69 114 ARG A C 1
ATOM 886 O O . ARG A 1 114 ? -12.161 9.871 -4.403 1.00 80.69 114 ARG A O 1
ATOM 893 N N . ASN A 1 115 ? -9.997 9.475 -4.895 1.00 76.75 115 ASN A N 1
ATOM 894 C CA . ASN A 1 115 ? -9.561 9.196 -3.527 1.00 76.75 115 ASN A CA 1
ATOM 895 C C . ASN A 1 115 ? -8.883 10.401 -2.851 1.00 76.75 115 ASN A C 1
ATOM 897 O O . ASN A 1 115 ? -8.524 10.320 -1.676 1.00 76.75 115 ASN A O 1
ATOM 901 N N . GLY A 1 116 ? -8.690 11.512 -3.572 1.00 83.56 116 GLY A N 1
ATOM 902 C CA . GLY A 1 116 ? -7.941 12.671 -3.077 1.00 83.56 116 GLY A CA 1
ATOM 903 C C . GLY A 1 116 ? -6.482 12.327 -2.762 1.00 83.56 116 GLY A C 1
ATOM 904 O O . GLY A 1 116 ? -5.893 12.892 -1.841 1.00 83.56 116 GLY A O 1
ATOM 905 N N . ALA A 1 117 ? -5.921 11.363 -3.493 1.00 87.19 117 ALA A N 1
ATOM 906 C CA . ALA A 1 117 ? -4.629 10.758 -3.214 1.00 87.19 117 ALA A CA 1
ATOM 907 C C . ALA A 1 117 ? -3.580 11.220 -4.227 1.00 87.19 117 ALA A C 1
ATOM 909 O O . ALA A 1 117 ? -3.807 11.219 -5.437 1.00 87.19 117 ALA A O 1
ATOM 910 N N . ARG A 1 118 ? -2.403 11.596 -3.732 1.00 91.31 118 ARG A N 1
ATOM 911 C CA . ARG A 1 118 ? -1.220 11.867 -4.542 1.00 91.31 118 ARG A CA 1
ATOM 912 C C . ARG A 1 118 ? -0.254 10.701 -4.413 1.00 91.31 118 ARG A C 1
ATOM 914 O O . ARG A 1 118 ? 0.191 10.376 -3.316 1.00 91.31 118 ARG A O 1
ATOM 921 N N . TYR A 1 119 ? 0.106 10.131 -5.549 1.00 91.62 119 TYR A N 1
ATOM 922 C CA . TYR A 1 119 ? 1.107 9.089 -5.662 1.00 91.62 119 TYR A CA 1
ATOM 923 C C . TYR A 1 119 ? 2.393 9.671 -6.231 1.00 91.62 119 TYR A C 1
ATOM 925 O O . TYR A 1 119 ? 2.358 10.475 -7.167 1.00 91.62 119 TYR A O 1
ATOM 933 N N . THR A 1 120 ? 3.529 9.250 -5.685 1.00 91.94 120 THR A N 1
ATOM 934 C CA . THR A 1 120 ? 4.842 9.508 -6.272 1.00 91.94 120 THR A CA 1
ATOM 935 C C . THR A 1 120 ? 5.604 8.206 -6.456 1.00 91.94 120 THR A C 1
ATOM 937 O O . THR A 1 120 ? 5.557 7.320 -5.605 1.00 91.94 120 THR A O 1
ATOM 940 N N . LEU A 1 121 ? 6.305 8.079 -7.577 1.00 90.75 121 LEU A N 1
ATOM 941 C CA . LEU A 1 121 ? 7.155 6.941 -7.892 1.00 90.75 121 LEU A CA 1
ATOM 942 C C . LEU A 1 121 ? 8.556 7.450 -8.211 1.00 90.75 121 LEU A C 1
ATOM 944 O O . LEU A 1 121 ? 8.768 8.116 -9.222 1.00 90.75 121 LEU A O 1
ATOM 948 N N . ALA A 1 122 ? 9.515 7.090 -7.368 1.00 89.31 122 ALA A N 1
ATOM 949 C CA . ALA A 1 122 ? 10.925 7.363 -7.588 1.00 89.31 122 ALA A CA 1
ATOM 950 C C . ALA A 1 122 ? 11.655 6.060 -7.909 1.00 89.31 122 ALA A C 1
ATOM 952 O O . ALA A 1 122 ? 11.553 5.078 -7.170 1.00 89.31 122 ALA A O 1
ATOM 953 N N . LEU A 1 123 ? 12.416 6.051 -8.997 1.00 88.06 123 LEU A N 1
ATOM 954 C CA . LEU A 1 123 ? 13.315 4.947 -9.309 1.00 88.06 123 LEU A CA 1
ATOM 955 C C . LEU A 1 123 ? 14.595 5.115 -8.506 1.00 88.06 123 LEU A C 1
ATOM 957 O O . LEU A 1 123 ? 15.035 6.237 -8.257 1.00 88.06 123 LEU A O 1
ATOM 961 N N . ARG A 1 124 ? 15.189 4.002 -8.089 1.00 86.38 124 ARG A N 1
ATOM 962 C CA . ARG A 1 124 ? 16.429 4.007 -7.324 1.00 86.38 124 ARG A CA 1
ATOM 963 C C . ARG A 1 124 ? 17.430 3.034 -7.916 1.00 86.38 124 ARG A C 1
ATOM 965 O O . ARG A 1 124 ? 17.075 1.946 -8.378 1.00 86.38 124 ARG A O 1
ATOM 972 N N . ASP A 1 125 ? 18.690 3.436 -7.885 1.00 82.69 125 ASP A N 1
ATOM 973 C CA . ASP A 1 125 ? 19.783 2.551 -8.246 1.00 82.69 125 ASP A CA 1
ATOM 974 C C . ASP A 1 125 ? 20.090 1.525 -7.133 1.00 82.69 125 ASP A C 1
ATOM 976 O O . ASP A 1 125 ? 19.496 1.539 -6.047 1.00 82.69 125 ASP A O 1
ATOM 980 N N . ARG A 1 126 ? 21.059 0.635 -7.382 1.00 77.06 126 ARG A N 1
ATOM 981 C CA . ARG A 1 126 ? 21.516 -0.372 -6.405 1.00 77.06 126 ARG A CA 1
ATOM 982 C C . ARG A 1 126 ? 22.001 0.231 -5.083 1.00 77.06 126 ARG A C 1
ATOM 984 O O . ARG A 1 126 ? 21.887 -0.424 -4.048 1.00 77.06 126 ARG A O 1
ATOM 991 N N . SER A 1 127 ? 22.537 1.451 -5.109 1.00 80.56 127 SER A N 1
ATOM 992 C CA . SER A 1 127 ? 22.994 2.178 -3.918 1.00 80.56 127 SER A CA 1
ATOM 993 C C . SER A 1 127 ? 21.860 2.910 -3.188 1.00 80.56 127 SER A C 1
ATOM 995 O O . SER A 1 127 ? 22.066 3.434 -2.096 1.00 80.56 127 SER A O 1
ATOM 997 N N . GLY A 1 128 ? 20.649 2.899 -3.754 1.00 78.25 128 GLY A N 1
ATOM 998 C CA . GLY A 1 128 ? 19.470 3.575 -3.224 1.00 78.25 128 GLY A CA 1
ATOM 999 C C . GLY A 1 128 ? 19.350 5.034 -3.662 1.00 78.25 128 GLY A C 1
ATOM 1000 O O . GLY A 1 128 ? 18.426 5.713 -3.210 1.00 78.25 128 GLY A O 1
ATOM 1001 N N . GLN A 1 129 ? 20.233 5.527 -4.532 1.00 81.44 129 GLN A N 1
ATOM 1002 C CA . GLN A 1 129 ? 20.174 6.903 -5.018 1.00 81.44 129 GLN A CA 1
ATOM 1003 C C . GLN A 1 129 ? 19.049 7.071 -6.045 1.00 81.44 129 GLN A C 1
ATOM 1005 O O . GLN A 1 129 ? 18.792 6.136 -6.810 1.00 81.44 129 GLN A O 1
ATOM 1010 N N . PRO A 1 130 ? 18.353 8.223 -6.063 1.00 78.88 130 PRO A N 1
ATOM 1011 C CA . PRO A 1 130 ? 17.335 8.511 -7.067 1.00 78.88 130 PRO A CA 1
ATOM 1012 C C . PRO A 1 130 ? 17.883 8.377 -8.492 1.00 78.88 130 PRO A C 1
ATOM 1014 O O . PRO A 1 130 ? 18.998 8.809 -8.782 1.00 78.88 130 PRO A O 1
ATOM 1017 N N . TYR A 1 131 ? 17.085 7.790 -9.379 1.00 75.81 131 TYR A N 1
ATOM 1018 C CA . TYR A 1 131 ? 17.364 7.694 -10.804 1.00 75.81 131 TYR A CA 1
ATOM 1019 C C . TYR A 1 131 ? 16.282 8.436 -11.602 1.00 75.81 131 TYR A C 1
ATOM 1021 O O . TYR A 1 131 ? 15.096 8.203 -11.354 1.00 75.81 131 TYR A O 1
ATOM 1029 N N . PRO A 1 132 ? 16.653 9.251 -12.605 1.00 68.19 132 PRO A N 1
ATOM 1030 C CA . PRO A 1 132 ? 18.012 9.522 -13.095 1.00 68.19 132 PRO A CA 1
ATOM 1031 C C . PRO A 1 132 ? 18.809 10.488 -12.200 1.00 68.19 132 PRO A C 1
ATOM 1033 O O . PRO A 1 132 ? 18.234 11.344 -11.533 1.00 68.19 132 PRO A O 1
ATOM 1036 N N . ALA A 1 133 ? 20.142 10.416 -12.258 1.00 63.75 133 ALA A N 1
ATOM 1037 C CA . ALA A 1 133 ? 20.967 11.585 -11.942 1.00 63.75 133 ALA A CA 1
ATOM 1038 C C . ALA A 1 133 ? 20.731 12.649 -13.035 1.00 63.75 133 ALA A C 1
ATOM 1040 O O . ALA A 1 133 ? 20.532 12.280 -14.196 1.00 63.75 133 ALA A O 1
ATOM 1041 N N . GLU A 1 134 ? 20.694 13.933 -12.662 1.00 56.31 134 GLU A N 1
ATOM 1042 C CA . GLU A 1 134 ? 20.288 15.074 -13.507 1.00 56.31 134 GLU A CA 1
ATOM 1043 C C . GLU A 1 134 ? 20.567 14.896 -15.019 1.00 56.31 134 GLU A C 1
ATOM 1045 O O . GLU A 1 134 ? 21.694 14.645 -15.447 1.00 56.31 134 GLU A O 1
ATOM 1050 N N . GLY A 1 135 ? 19.523 15.041 -15.847 1.00 50.94 135 GLY A N 1
ATOM 1051 C CA . GLY A 1 135 ? 19.644 15.089 -17.313 1.00 50.94 135 GLY A CA 1
ATOM 1052 C C . GLY A 1 135 ? 19.697 13.744 -18.053 1.00 50.94 135 GLY A C 1
ATOM 1053 O O . GLY A 1 135 ? 19.801 13.745 -19.279 1.00 50.94 135 GLY A O 1
ATOM 1054 N N . GLN A 1 136 ? 19.588 12.602 -17.362 1.00 57.50 136 GLN A N 1
ATOM 1055 C CA . GLN A 1 136 ? 19.649 11.262 -17.981 1.00 57.50 136 GLN A CA 1
ATOM 1056 C C . GLN A 1 136 ? 18.379 10.417 -17.787 1.00 57.50 136 GLN A C 1
ATOM 1058 O O . GLN A 1 136 ? 18.445 9.192 -17.706 1.00 57.50 136 GLN A O 1
ATOM 1063 N N . GLY A 1 137 ? 17.212 11.060 -17.696 1.00 58.00 137 GLY A N 1
ATOM 1064 C CA . GLY A 1 137 ? 15.932 10.378 -17.493 1.00 58.00 137 GLY A CA 1
ATOM 1065 C C . GLY A 1 137 ? 15.593 9.390 -18.595 1.00 58.00 137 GLY A C 1
ATOM 1066 O O . GLY A 1 137 ? 15.535 9.746 -19.771 1.00 58.00 137 GLY A O 1
ATOM 1067 N N . PHE A 1 138 ? 15.340 8.148 -18.194 1.00 63.06 138 PHE A N 1
ATOM 1068 C CA . PHE A 1 138 ? 14.603 7.199 -19.007 1.00 63.06 138 PHE A CA 1
ATOM 1069 C C . PHE A 1 138 ? 13.141 7.247 -18.556 1.00 63.06 138 PHE A C 1
ATOM 1071 O O . PHE A 1 138 ? 12.834 6.867 -17.422 1.00 63.06 138 PHE A O 1
ATOM 1078 N N . ASP A 1 139 ? 12.258 7.734 -19.431 1.00 68.25 139 ASP A N 1
ATOM 1079 C CA . ASP A 1 139 ? 10.820 7.727 -19.174 1.00 68.25 139 ASP A CA 1
ATOM 1080 C C . ASP A 1 139 ? 10.277 6.297 -19.329 1.00 68.25 139 ASP A C 1
ATOM 1082 O O . ASP A 1 139 ? 10.027 5.819 -20.437 1.00 68.25 139 ASP A O 1
ATOM 1086 N N . LEU A 1 140 ? 10.160 5.598 -18.200 1.00 69.44 140 LEU A N 1
ATOM 1087 C CA . LEU A 1 140 ? 9.628 4.246 -18.112 1.00 69.44 140 LEU A CA 1
ATOM 1088 C C . LEU A 1 140 ? 8.147 4.197 -18.417 1.00 69.44 140 LEU A C 1
ATOM 1090 O O . LEU A 1 140 ? 7.701 3.269 -19.086 1.00 69.44 140 LEU A O 1
ATOM 1094 N N . LEU A 1 141 ? 7.382 5.156 -17.900 1.00 73.62 141 LEU A N 1
ATOM 1095 C CA . LEU A 1 141 ? 5.925 5.114 -17.974 1.00 73.62 141 LEU A CA 1
ATOM 1096 C C . LEU A 1 141 ? 5.433 5.618 -19.330 1.00 73.62 141 LEU A C 1
ATOM 1098 O O . LEU A 1 141 ? 4.473 5.085 -19.880 1.00 73.62 141 LEU A O 1
ATOM 1102 N N . GLY A 1 142 ? 6.169 6.543 -19.933 1.00 64.56 142 GLY A N 1
ATOM 1103 C CA . GLY A 1 142 ? 5.912 7.076 -21.256 1.00 64.56 142 GLY A CA 1
ATOM 1104 C C . GLY A 1 142 ? 6.384 6.202 -22.409 1.00 64.56 142 GLY A C 1
ATOM 1105 O O . GLY A 1 142 ? 6.314 6.682 -23.530 1.00 64.56 142 GLY A O 1
ATOM 1106 N N . PHE A 1 143 ? 6.819 4.941 -22.236 1.00 64.38 143 PHE A N 1
ATOM 1107 C CA . PHE A 1 143 ? 7.266 4.137 -23.394 1.00 64.38 143 PHE A CA 1
ATOM 1108 C C . PHE A 1 143 ? 6.194 4.004 -24.503 1.00 64.38 143 PHE A C 1
ATOM 1110 O O . PHE A 1 143 ? 6.527 3.883 -25.682 1.00 64.38 143 PHE A O 1
ATOM 1117 N N . GLY A 1 144 ? 4.908 4.094 -24.142 1.00 58.06 144 GLY A N 1
ATOM 1118 C CA . GLY A 1 144 ? 3.792 4.136 -25.093 1.00 58.06 144 GLY A CA 1
ATOM 1119 C C . GLY A 1 144 ? 3.675 5.437 -25.903 1.00 58.06 144 GLY A C 1
ATOM 1120 O O . GLY A 1 144 ? 3.041 5.429 -26.955 1.00 58.06 144 GLY A O 1
ATOM 1121 N N . SER A 1 145 ? 4.289 6.539 -25.457 1.00 58.41 145 SER A N 1
ATOM 1122 C CA . SER A 1 145 ? 4.291 7.837 -26.153 1.00 58.41 145 SER A CA 1
ATOM 1123 C C . SER A 1 145 ? 5.389 7.951 -27.215 1.00 58.41 145 SER A C 1
ATOM 1125 O O . SER A 1 145 ? 5.342 8.842 -28.066 1.00 58.41 145 SER A O 1
ATOM 1127 N N . TYR A 1 146 ? 6.351 7.023 -27.225 1.00 54.84 146 TYR A N 1
ATOM 1128 C CA . TYR A 1 146 ? 7.354 6.963 -28.276 1.00 54.84 146 TYR A CA 1
ATOM 1129 C C . TYR A 1 146 ? 6.684 6.433 -29.549 1.00 54.84 146 TYR A C 1
ATOM 1131 O O . TYR A 1 146 ? 6.124 5.328 -29.580 1.00 54.84 146 TYR A O 1
ATOM 1139 N N . GLY A 1 147 ? 6.710 7.269 -30.593 1.00 53.44 147 GLY A N 1
ATOM 1140 C CA . GLY A 1 147 ? 6.106 7.021 -31.903 1.00 53.44 147 GLY A CA 1
ATOM 1141 C C . GLY A 1 147 ? 6.562 5.709 -32.561 1.00 53.44 147 GLY A C 1
ATOM 1142 O O . GLY A 1 147 ? 7.289 4.921 -31.967 1.00 53.44 147 GLY A O 1
ATOM 1143 N N . PRO A 1 148 ? 6.135 5.402 -33.795 1.00 54.91 148 PRO A N 1
ATOM 1144 C CA . PRO A 1 148 ? 6.376 4.098 -34.432 1.00 54.91 148 PRO A CA 1
ATOM 1145 C C . PRO A 1 148 ? 7.859 3.740 -34.620 1.00 54.91 148 PRO A C 1
ATOM 1147 O O . PRO A 1 148 ? 8.165 2.579 -34.879 1.00 54.91 148 PRO A O 1
ATOM 1150 N N . GLU A 1 149 ? 8.763 4.708 -34.478 1.00 54.59 149 GLU A N 1
ATOM 1151 C CA . GLU A 1 149 ? 10.203 4.492 -34.537 1.00 54.59 149 GLU A CA 1
ATOM 1152 C C . GLU A 1 149 ? 10.678 3.544 -33.420 1.00 54.59 149 GLU A C 1
ATOM 1154 O O . GLU A 1 149 ? 10.110 3.544 -32.320 1.00 54.59 149 GLU A O 1
ATOM 1159 N N . PRO A 1 150 ? 11.711 2.717 -33.676 1.00 55.00 150 PRO A N 1
ATOM 1160 C CA . PRO A 1 150 ? 12.366 1.964 -32.617 1.00 55.00 150 PRO A CA 1
ATOM 1161 C C . PRO A 1 150 ? 12.808 2.950 -31.541 1.00 55.00 150 PRO A C 1
ATOM 1163 O O . PRO A 1 150 ? 13.388 3.988 -31.874 1.00 55.00 150 PRO A O 1
ATOM 1166 N N . LEU A 1 151 ? 12.567 2.635 -30.262 1.00 57.34 151 LEU A N 1
ATOM 1167 C CA . LEU A 1 151 ? 13.219 3.390 -29.195 1.00 57.34 151 LEU A CA 1
ATOM 1168 C C . LEU A 1 151 ? 14.714 3.471 -29.540 1.00 57.34 151 LEU A C 1
ATOM 1170 O O . LEU A 1 151 ? 15.276 2.452 -29.971 1.00 57.34 151 LEU A O 1
ATOM 1174 N N . PRO A 1 152 ? 15.382 4.634 -29.374 1.00 52.56 152 PRO A N 1
ATOM 1175 C CA . PRO A 1 152 ? 16.837 4.632 -29.410 1.00 52.56 152 PRO A CA 1
ATOM 1176 C C . PRO A 1 152 ? 17.279 3.497 -28.486 1.00 52.56 152 PRO A C 1
ATOM 1178 O O . PRO A 1 152 ? 16.659 3.329 -27.437 1.00 52.56 152 PRO A O 1
ATOM 1181 N N . ALA A 1 153 ? 18.278 2.701 -28.884 1.00 49.50 153 ALA A N 1
ATOM 1182 C CA . ALA A 1 153 ? 18.723 1.474 -28.204 1.00 49.50 153 ALA A CA 1
ATOM 1183 C C . ALA A 1 153 ? 19.328 1.713 -26.797 1.00 49.50 153 ALA A C 1
ATOM 1185 O O . ALA A 1 153 ? 20.295 1.078 -26.379 1.00 49.50 153 ALA A O 1
ATOM 1186 N N . ARG A 1 154 ? 18.777 2.673 -26.061 1.00 55.12 154 ARG A N 1
ATOM 1187 C CA . ARG A 1 154 ? 18.894 2.895 -24.639 1.00 55.12 154 ARG A CA 1
ATOM 1188 C C . ARG A 1 154 ? 18.262 1.687 -23.969 1.00 55.12 154 ARG A C 1
ATOM 1190 O O . ARG A 1 154 ? 17.045 1.560 -23.873 1.00 55.12 154 ARG A O 1
ATOM 1197 N N . ARG A 1 155 ? 19.122 0.768 -23.547 1.00 62.22 155 ARG A N 1
ATOM 1198 C CA . ARG A 1 155 ? 18.735 -0.277 -22.608 1.00 62.22 155 ARG A CA 1
ATOM 1199 C C . ARG A 1 155 ? 18.177 0.383 -21.355 1.00 62.22 155 ARG A C 1
ATOM 1201 O O . ARG A 1 155 ? 18.643 1.457 -20.964 1.00 62.22 155 ARG A O 1
ATOM 1208 N N . PHE A 1 156 ? 17.215 -0.280 -20.723 1.00 71.81 156 PHE A N 1
ATOM 1209 C CA . PHE A 1 156 ? 16.840 0.081 -19.370 1.00 71.81 156 PHE A CA 1
ATOM 1210 C C . PHE A 1 156 ? 18.116 0.092 -18.498 1.00 71.81 156 PHE A C 1
ATOM 1212 O O . PHE A 1 156 ? 18.945 -0.814 -18.630 1.00 71.81 156 PHE A O 1
ATOM 1219 N N . PRO A 1 157 ? 18.313 1.094 -17.630 1.00 74.44 157 PRO A N 1
ATOM 1220 C CA . PRO A 1 157 ? 19.535 1.208 -16.840 1.00 74.44 157 PRO A CA 1
ATOM 1221 C C . PRO A 1 157 ? 19.744 -0.014 -15.937 1.00 74.44 157 PRO A C 1
ATOM 1223 O O . PRO A 1 157 ? 18.963 -0.263 -15.022 1.00 74.44 157 PRO A O 1
ATOM 1226 N N . GLU A 1 158 ? 20.835 -0.758 -16.139 1.00 72.50 158 GLU A N 1
ATOM 1227 C CA . GLU A 1 158 ? 21.161 -1.970 -15.357 1.00 72.50 158 GLU A CA 1
ATOM 1228 C C . GLU A 1 158 ? 21.374 -1.696 -13.854 1.00 72.50 158 GLU A C 1
ATOM 1230 O O . GLU A 1 158 ? 21.393 -2.615 -13.021 1.00 72.50 158 GLU A O 1
ATOM 1235 N N . SER A 1 159 ? 21.580 -0.424 -13.507 1.00 75.50 159 SER A N 1
ATOM 1236 C CA . SER A 1 159 ? 21.713 0.054 -12.138 1.00 75.50 159 SER A CA 1
ATOM 1237 C C . SER A 1 159 ? 20.372 0.190 -11.418 1.00 75.50 159 SER A C 1
ATOM 1239 O O . SER A 1 159 ? 20.382 0.161 -10.192 1.00 75.50 159 SER A O 1
ATOM 1241 N N . VAL A 1 160 ? 19.241 0.301 -12.124 1.00 81.50 160 VAL A N 1
ATOM 1242 C CA . VAL A 1 160 ? 17.918 0.498 -11.514 1.00 81.50 160 VAL A CA 1
ATOM 1243 C C . VAL A 1 160 ? 17.259 -0.851 -11.249 1.00 81.50 160 VAL A C 1
ATOM 1245 O O . VAL A 1 160 ? 16.790 -1.544 -12.145 1.00 81.50 160 VAL A O 1
ATOM 1248 N N . ASN A 1 161 ? 17.203 -1.242 -9.985 1.00 85.19 161 ASN A N 1
ATOM 1249 C CA . ASN A 1 161 ? 16.527 -2.466 -9.551 1.00 85.19 161 ASN A CA 1
ATOM 1250 C C . ASN A 1 161 ? 15.580 -2.220 -8.376 1.00 85.19 161 ASN A C 1
ATOM 1252 O O . ASN A 1 161 ? 15.024 -3.163 -7.821 1.00 85.19 161 ASN A O 1
ATOM 1256 N N . ARG A 1 162 ? 15.415 -0.958 -7.978 1.00 89.69 162 ARG A N 1
ATOM 1257 C CA . ARG A 1 162 ? 14.578 -0.554 -6.861 1.00 89.69 162 ARG A CA 1
ATOM 1258 C C . ARG A 1 162 ? 13.673 0.583 -7.278 1.00 89.69 162 ARG A C 1
ATOM 1260 O O . ARG A 1 162 ? 14.026 1.411 -8.116 1.00 89.69 162 ARG A O 1
ATOM 1267 N N . TYR A 1 163 ? 12.524 0.652 -6.636 1.00 90.94 163 TYR A N 1
ATOM 1268 C CA . TYR A 1 163 ? 11.664 1.818 -6.702 1.00 90.94 163 TYR A CA 1
ATOM 1269 C C . TYR A 1 163 ? 11.065 2.097 -5.334 1.00 90.94 163 TYR A C 1
ATOM 1271 O O . TYR A 1 163 ? 10.954 1.217 -4.481 1.00 90.94 163 TYR A O 1
ATOM 1279 N N . GLN A 1 164 ? 10.686 3.349 -5.138 1.00 93.00 164 GLN A N 1
ATOM 1280 C CA . GLN A 1 164 ? 9.942 3.806 -3.987 1.00 93.00 164 GLN A CA 1
ATOM 1281 C C . GLN A 1 164 ? 8.629 4.403 -4.470 1.00 93.00 164 GLN A C 1
ATOM 1283 O O . GLN A 1 164 ? 8.619 5.371 -5.227 1.00 93.00 164 GLN A O 1
ATOM 1288 N N . LEU A 1 165 ? 7.538 3.822 -4.000 1.00 92.50 165 LEU A N 1
ATOM 1289 C CA . LEU A 1 165 ? 6.183 4.268 -4.234 1.00 92.50 165 LEU A CA 1
ATOM 1290 C C . LEU A 1 165 ? 5.668 4.939 -2.960 1.00 92.50 165 LEU A C 1
ATOM 1292 O O . LEU A 1 165 ? 5.646 4.319 -1.899 1.00 92.50 165 LEU A O 1
ATOM 1296 N N . SER A 1 166 ? 5.263 6.199 -3.055 1.00 93.12 166 SER A N 1
ATOM 1297 C CA . SER A 1 166 ? 4.738 6.957 -1.920 1.00 93.12 166 SER A CA 1
ATOM 1298 C C . SER A 1 166 ? 3.298 7.373 -2.189 1.00 93.12 166 SER A C 1
ATOM 1300 O O . SER A 1 166 ? 2.973 7.825 -3.282 1.00 93.12 166 SER A O 1
ATOM 1302 N N . LEU A 1 167 ? 2.451 7.238 -1.178 1.00 92.81 167 LEU A N 1
ATOM 1303 C CA . LEU A 1 167 ? 1.086 7.735 -1.122 1.00 92.81 167 LEU A CA 1
ATOM 1304 C C . LEU A 1 167 ? 1.032 8.877 -0.118 1.00 92.81 167 LEU A C 1
ATOM 1306 O O . LEU A 1 167 ? 1.479 8.721 1.018 1.00 92.81 167 LEU A O 1
ATOM 1310 N N . GLN A 1 168 ? 0.429 9.984 -0.527 1.00 91.81 168 GLN A N 1
ATOM 1311 C CA . GLN A 1 168 ? 0.010 11.067 0.347 1.00 91.81 168 GLN A CA 1
ATOM 1312 C C . GLN A 1 168 ? -1.477 11.303 0.125 1.00 91.81 168 GLN A C 1
ATOM 1314 O O . GLN A 1 168 ? -1.898 11.640 -0.981 1.00 91.81 168 GLN A O 1
ATOM 1319 N N . GLN A 1 169 ? -2.280 11.121 1.164 1.00 87.44 169 GLN A N 1
ATOM 1320 C CA . GLN A 1 169 ? -3.725 11.281 1.090 1.00 87.44 169 GLN A CA 1
ATOM 1321 C C . GLN A 1 169 ? -4.196 12.182 2.224 1.00 87.44 169 GLN A C 1
ATOM 1323 O O . GLN A 1 169 ? -3.889 11.946 3.392 1.00 87.44 169 GLN A O 1
ATOM 1328 N N . SER A 1 170 ? -4.940 13.227 1.870 1.00 80.75 170 SER A N 1
ATOM 1329 C CA . SER A 1 170 ? -5.581 14.113 2.838 1.00 80.75 170 SER A CA 1
ATOM 1330 C C . SER A 1 170 ? -7.039 13.705 3.027 1.00 80.75 170 SER A C 1
ATOM 1332 O O . SER A 1 170 ? -7.823 13.779 2.079 1.00 80.75 170 SER A O 1
ATOM 1334 N N . GLY A 1 171 ? -7.412 13.310 4.242 1.00 63.16 171 GLY A N 1
ATOM 1335 C CA . GLY A 1 171 ? -8.792 13.053 4.623 1.00 63.16 171 GLY A CA 1
ATOM 1336 C C . GLY A 1 171 ? -9.552 14.362 4.812 1.00 63.16 171 GLY A C 1
ATOM 1337 O O . GLY A 1 171 ? -9.312 15.120 5.754 1.00 63.16 171 GLY A O 1
ATOM 1338 N N . ILE A 1 172 ? -10.496 14.636 3.916 1.00 51.66 172 ILE A N 1
ATOM 1339 C CA . ILE A 1 172 ? -11.527 15.660 4.117 1.00 51.66 172 ILE A CA 1
ATOM 1340 C C . ILE A 1 172 ? -12.694 14.963 4.835 1.00 51.66 172 ILE A C 1
ATOM 1342 O O . ILE A 1 172 ? -13.081 13.880 4.396 1.00 51.66 172 ILE A O 1
ATOM 1346 N N . PRO A 1 173 ? -13.266 15.521 5.923 1.00 50.41 173 PRO A N 1
ATOM 1347 C CA . PRO A 1 173 ? -13.133 16.898 6.421 1.00 50.41 173 PRO A CA 1
ATOM 1348 C C . PRO A 1 173 ? -12.079 17.133 7.521 1.00 50.41 173 PRO A C 1
ATOM 1350 O O . PRO A 1 173 ? -11.912 18.270 7.949 1.00 50.41 173 PRO A O 1
ATOM 1353 N N . PHE A 1 174 ? -11.380 16.106 8.006 1.00 54.91 174 PHE A N 1
ATOM 1354 C CA . PHE A 1 174 ? -10.654 16.188 9.283 1.00 54.91 174 PHE A CA 1
ATOM 1355 C C . PHE A 1 174 ? -9.186 16.613 9.198 1.00 54.91 174 PHE A C 1
ATOM 1357 O O . PHE A 1 174 ? -8.497 16.590 10.212 1.00 54.91 174 PHE A O 1
ATOM 1364 N N . SER A 1 175 ? -8.683 17.004 8.023 1.00 65.12 175 SER A N 1
ATOM 1365 C CA . SER A 1 175 ? -7.260 17.316 7.796 1.00 65.12 175 SER A CA 1
ATOM 1366 C C . SER A 1 175 ? -6.296 16.181 8.175 1.00 65.12 175 SER A C 1
ATOM 1368 O O . SER A 1 175 ? -5.092 16.414 8.299 1.00 65.12 175 SER A O 1
ATOM 1370 N N . SER A 1 176 ? -6.806 14.950 8.326 1.00 80.12 176 SER A N 1
ATOM 1371 C CA . SER A 1 176 ? -5.971 13.775 8.546 1.00 80.12 176 SER A CA 1
ATOM 1372 C C . SER A 1 176 ? -5.071 13.574 7.334 1.00 80.12 176 SER A C 1
ATOM 1374 O O . SER A 1 176 ? -5.482 13.791 6.192 1.00 80.12 176 SER A O 1
ATOM 1376 N N . GLN A 1 177 ? -3.818 13.209 7.570 1.00 88.00 177 GLN A N 1
ATOM 1377 C CA . GLN A 1 177 ? -2.844 13.019 6.501 1.00 88.00 177 GLN A CA 1
ATOM 1378 C C . GLN A 1 177 ? -2.250 11.631 6.614 1.00 88.00 177 GLN A C 1
ATOM 1380 O O . GLN A 1 177 ? -1.468 11.373 7.524 1.00 88.00 177 GLN A O 1
ATOM 1385 N N . LEU A 1 178 ? -2.616 10.753 5.683 1.00 91.19 178 LEU A N 1
ATOM 1386 C CA . LEU A 1 178 ? -1.994 9.449 5.522 1.00 91.19 178 LEU A CA 1
ATOM 1387 C C . LEU A 1 178 ? -0.793 9.590 4.589 1.00 91.19 178 LEU A C 1
ATOM 1389 O O . LEU A 1 178 ? -0.932 9.988 3.433 1.00 91.19 178 LEU A O 1
ATOM 1393 N N . ASN A 1 179 ? 0.376 9.217 5.092 1.00 94.19 179 ASN A N 1
ATOM 1394 C CA . ASN A 1 179 ? 1.593 9.064 4.316 1.00 94.19 179 ASN A CA 1
ATOM 1395 C C . ASN A 1 179 ? 2.026 7.602 4.387 1.00 94.19 179 ASN A C 1
ATOM 1397 O O . ASN A 1 179 ? 2.246 7.081 5.477 1.00 94.19 179 ASN A O 1
ATOM 1401 N N . LEU A 1 180 ? 2.173 6.935 3.247 1.00 94.31 180 LEU A N 1
ATOM 1402 C CA . LEU A 1 180 ? 2.632 5.547 3.180 1.00 94.31 180 LEU A CA 1
ATOM 1403 C C . LEU A 1 180 ? 3.710 5.424 2.111 1.00 94.31 180 LEU A C 1
ATOM 1405 O O . LEU A 1 180 ? 3.522 5.875 0.987 1.00 94.31 180 LEU A O 1
ATOM 1409 N N . VAL A 1 181 ? 4.840 4.820 2.459 1.00 95.06 181 VAL A N 1
ATOM 1410 C CA . VAL A 1 181 ? 5.972 4.623 1.554 1.00 95.06 181 VAL A CA 1
ATOM 1411 C C . VAL A 1 181 ? 6.263 3.137 1.448 1.00 95.06 181 VAL A C 1
ATOM 1413 O O . VAL A 1 181 ? 6.602 2.502 2.446 1.00 95.06 181 VAL A O 1
ATOM 1416 N N . LEU A 1 182 ? 6.166 2.597 0.236 1.00 94.50 182 LEU A N 1
ATOM 1417 C CA . LEU A 1 182 ? 6.550 1.235 -0.111 1.00 94.50 182 LEU A CA 1
ATOM 1418 C C . LEU A 1 182 ? 7.800 1.247 -0.986 1.00 94.50 182 LEU A C 1
ATOM 1420 O O . LEU A 1 182 ? 7.937 2.054 -1.901 1.00 94.50 182 LEU A O 1
ATOM 1424 N N . GLN A 1 183 ? 8.704 0.318 -0.730 1.00 94.56 183 GLN A N 1
ATOM 1425 C CA . GLN A 1 183 ? 9.868 0.035 -1.549 1.00 94.56 183 GLN A CA 1
ATOM 1426 C C . GLN A 1 183 ? 9.670 -1.312 -2.221 1.00 94.56 183 GLN A C 1
ATOM 1428 O O . GLN A 1 183 ? 9.284 -2.278 -1.563 1.00 94.56 183 GLN A O 1
ATOM 1433 N N . GLY A 1 184 ? 9.938 -1.367 -3.522 1.00 93.31 184 GLY A N 1
ATOM 1434 C CA . GLY A 1 184 ? 9.938 -2.605 -4.284 1.00 93.31 184 GLY A CA 1
ATOM 1435 C C . GLY A 1 184 ? 11.294 -2.890 -4.902 1.00 93.31 184 GLY A C 1
ATOM 1436 O O . GLY A 1 184 ? 11.997 -1.975 -5.336 1.00 93.31 184 GLY A O 1
ATOM 1437 N N . GLU A 1 185 ? 11.654 -4.171 -4.941 1.00 91.94 185 GLU A N 1
ATOM 1438 C CA . GLU A 1 185 ? 12.889 -4.651 -5.561 1.00 91.94 185 GLU A CA 1
ATOM 1439 C C . GLU A 1 185 ? 12.579 -5.565 -6.747 1.00 91.94 185 GLU A C 1
ATOM 1441 O O . GLU A 1 185 ? 11.987 -6.637 -6.591 1.00 91.94 185 GLU A O 1
ATOM 1446 N N . TRP A 1 186 ? 13.008 -5.145 -7.933 1.00 90.06 186 TRP A N 1
ATOM 1447 C CA . TRP A 1 186 ? 12.982 -5.961 -9.137 1.00 90.06 186 TRP A CA 1
ATOM 1448 C C . TRP A 1 186 ? 14.231 -6.845 -9.217 1.00 90.06 186 TRP A C 1
ATOM 1450 O O . TRP A 1 186 ? 15.311 -6.443 -8.764 1.00 90.06 186 TRP A O 1
ATOM 1460 N N . PRO A 1 187 ? 14.135 -8.038 -9.830 1.00 88.69 187 PRO A N 1
ATOM 1461 C CA . PRO A 1 187 ? 15.323 -8.816 -10.128 1.00 88.69 187 PRO A CA 1
ATOM 1462 C C . PRO A 1 187 ? 16.190 -8.071 -11.147 1.00 88.69 187 PRO A C 1
ATOM 1464 O O . PRO A 1 187 ? 15.701 -7.339 -12.006 1.00 88.69 187 PRO A O 1
ATOM 1467 N N . THR A 1 188 ? 17.503 -8.282 -11.070 1.00 83.19 188 THR A N 1
ATOM 1468 C CA . THR A 1 188 ? 18.463 -7.685 -12.013 1.00 83.19 188 THR A CA 1
ATOM 1469 C C . THR A 1 188 ? 18.250 -8.161 -13.447 1.00 83.19 188 THR A C 1
ATOM 1471 O O . THR A 1 188 ? 18.569 -7.439 -14.386 1.00 83.19 188 THR A O 1
ATOM 1474 N N . GLN A 1 189 ? 17.708 -9.368 -13.611 1.00 84.69 189 GLN A N 1
ATOM 1475 C CA . GLN A 1 189 ? 17.319 -9.938 -14.891 1.00 84.69 189 GLN A CA 1
ATOM 1476 C C . GLN A 1 189 ? 15.806 -10.099 -14.916 1.00 84.69 189 GLN A C 1
ATOM 1478 O O . GLN A 1 189 ? 15.239 -10.900 -14.172 1.00 84.69 189 GLN A O 1
ATOM 1483 N N . ILE A 1 190 ? 15.159 -9.328 -15.782 1.00 88.00 190 ILE A N 1
ATOM 1484 C CA . ILE A 1 190 ? 13.721 -9.413 -15.995 1.00 88.00 190 ILE A CA 1
ATOM 1485 C C . ILE A 1 190 ? 13.467 -10.492 -17.058 1.00 88.00 190 ILE A C 1
ATOM 1487 O O . ILE A 1 190 ? 14.019 -10.405 -18.158 1.00 88.00 190 ILE A O 1
ATOM 1491 N N . PRO A 1 191 ? 12.669 -11.530 -16.761 1.00 87.62 191 PRO A N 1
ATOM 1492 C CA . PRO A 1 191 ? 12.394 -12.582 -17.725 1.00 87.62 191 PRO A CA 1
ATOM 1493 C C . PRO A 1 191 ? 11.512 -12.056 -18.863 1.00 87.62 191 PRO A C 1
ATOM 1495 O O . PRO A 1 191 ? 10.527 -11.360 -18.632 1.00 87.62 191 PRO A O 1
ATOM 1498 N N . LEU A 1 192 ? 11.815 -12.447 -20.101 1.00 84.12 192 LEU A N 1
ATOM 1499 C CA . LEU A 1 192 ? 11.029 -12.054 -21.282 1.00 84.12 192 LEU A CA 1
ATOM 1500 C C . LEU A 1 192 ? 9.666 -12.778 -21.370 1.00 84.12 192 LEU A C 1
ATOM 1502 O O . LEU A 1 192 ? 8.766 -12.367 -22.100 1.00 84.12 192 LEU A O 1
ATOM 1506 N N . ARG A 1 193 ? 9.500 -13.889 -20.643 1.00 81.94 193 ARG A N 1
ATOM 1507 C CA . ARG A 1 193 ? 8.270 -14.697 -20.587 1.00 81.94 193 ARG A CA 1
ATOM 1508 C C . ARG A 1 193 ? 7.993 -15.151 -19.155 1.00 81.94 193 ARG A C 1
ATOM 1510 O O . ARG A 1 193 ? 8.934 -15.332 -18.388 1.00 81.94 193 ARG A O 1
ATOM 1517 N N . GLY A 1 194 ? 6.723 -15.405 -18.838 1.00 84.75 194 GLY A N 1
ATOM 1518 C CA . GLY A 1 194 ? 6.279 -15.763 -17.484 1.00 84.75 194 GLY A CA 1
ATOM 1519 C C . GLY A 1 194 ? 6.154 -14.539 -16.578 1.00 84.75 194 GLY A C 1
ATOM 1520 O O . GLY A 1 194 ? 6.119 -13.420 -17.078 1.00 84.75 194 GLY A O 1
ATOM 1521 N N . GLY A 1 195 ? 6.089 -14.746 -15.265 1.00 88.00 195 GLY A N 1
ATOM 1522 C CA . GLY A 1 195 ? 6.082 -13.675 -14.270 1.00 88.00 195 GLY A CA 1
ATOM 1523 C C . GLY A 1 195 ? 7.412 -13.564 -13.524 1.00 88.00 195 GLY A C 1
ATOM 1524 O O . GLY A 1 195 ? 8.197 -14.514 -13.472 1.00 88.00 195 GLY A O 1
ATOM 1525 N N . PHE A 1 196 ? 7.663 -12.411 -12.908 1.00 92.25 196 PHE A N 1
ATOM 1526 C CA . PHE A 1 196 ? 8.673 -12.278 -11.861 1.00 92.25 196 PHE A CA 1
ATOM 1527 C C . PHE A 1 196 ? 8.068 -11.682 -10.595 1.00 92.25 196 PHE A C 1
ATOM 1529 O O . PHE A 1 196 ? 7.101 -10.923 -10.638 1.00 92.25 196 PHE A O 1
ATOM 1536 N N . GLN A 1 197 ? 8.664 -12.023 -9.458 1.00 93.06 197 GLN A N 1
ATOM 1537 C CA . GLN A 1 197 ? 8.213 -11.557 -8.157 1.00 93.06 197 GLN A CA 1
ATOM 1538 C C . GLN A 1 197 ? 8.934 -10.270 -7.756 1.00 93.06 197 GLN A C 1
ATOM 1540 O O . GLN A 1 197 ? 10.156 -10.172 -7.863 1.00 93.06 197 GLN A O 1
ATOM 1545 N N . THR A 1 198 ? 8.174 -9.330 -7.208 1.00 93.31 198 THR A N 1
ATOM 1546 C CA . THR A 1 198 ? 8.666 -8.127 -6.542 1.00 93.31 198 THR A CA 1
ATOM 1547 C C . THR A 1 198 ? 8.359 -8.232 -5.054 1.00 93.31 198 THR A C 1
ATOM 1549 O O . THR A 1 198 ? 7.206 -8.434 -4.656 1.00 93.31 198 THR A O 1
ATOM 1552 N N . ARG A 1 199 ? 9.397 -8.120 -4.221 1.00 93.44 199 ARG A N 1
ATOM 1553 C CA . ARG A 1 199 ? 9.238 -8.008 -2.765 1.00 93.44 199 ARG A CA 1
ATOM 1554 C C . ARG A 1 199 ? 8.966 -6.563 -2.401 1.00 93.44 199 ARG A C 1
ATOM 1556 O O . ARG A 1 199 ? 9.601 -5.674 -2.960 1.00 93.44 199 ARG A O 1
ATOM 1563 N N . LEU A 1 200 ? 8.048 -6.366 -1.464 1.00 94.12 200 LEU A N 1
ATOM 1564 C CA . LEU A 1 200 ? 7.607 -5.060 -1.010 1.00 94.12 200 LEU A CA 1
ATOM 1565 C C . LEU A 1 200 ? 7.802 -4.942 0.492 1.00 94.12 200 LEU A C 1
ATOM 1567 O O . LEU A 1 200 ? 7.413 -5.834 1.244 1.00 94.12 200 LEU A O 1
ATOM 1571 N N . SER A 1 201 ? 8.358 -3.823 0.924 1.00 95.56 201 SER A N 1
ATOM 1572 C CA . SER A 1 201 ? 8.428 -3.443 2.331 1.00 95.56 201 SER A CA 1
ATOM 1573 C C . SER A 1 201 ? 8.152 -1.957 2.458 1.00 95.56 201 SER A C 1
ATOM 1575 O O . SER A 1 201 ? 8.385 -1.190 1.527 1.00 95.56 201 SER A O 1
ATOM 1577 N N . GLY A 1 202 ? 7.613 -1.523 3.586 1.00 95.00 202 GLY A N 1
ATOM 1578 C CA . GLY A 1 202 ? 7.258 -0.127 3.726 1.00 95.00 202 GLY A CA 1
ATOM 1579 C C . GLY A 1 202 ? 6.802 0.264 5.109 1.00 95.00 202 GLY A C 1
ATOM 1580 O O . GLY A 1 202 ? 6.596 -0.567 5.993 1.00 95.00 202 GLY A O 1
ATOM 1581 N N . GLN A 1 203 ? 6.642 1.566 5.269 1.00 97.00 203 GLN A N 1
ATOM 1582 C CA . GLN A 1 203 ? 6.181 2.178 6.499 1.00 97.00 203 GLN A CA 1
ATOM 1583 C C . GLN A 1 203 ? 5.329 3.395 6.184 1.00 97.00 203 GLN A C 1
ATOM 1585 O O . GLN A 1 203 ? 5.492 4.040 5.143 1.00 97.00 203 GLN A O 1
ATOM 1590 N N . GLY A 1 204 ? 4.429 3.716 7.096 1.00 94.50 204 GLY A N 1
ATOM 1591 C CA . GLY A 1 204 ? 3.566 4.870 6.961 1.00 94.50 204 GLY A CA 1
ATOM 1592 C C . GLY A 1 204 ? 3.206 5.471 8.300 1.00 94.50 204 GLY A C 1
ATOM 1593 O O . GLY A 1 204 ? 3.428 4.881 9.357 1.00 94.50 204 GLY A O 1
ATOM 1594 N N . GLN A 1 205 ? 2.640 6.662 8.229 1.00 94.62 205 GLN A N 1
ATOM 1595 C CA . GLN A 1 205 ? 2.078 7.349 9.368 1.00 94.62 205 GLN A CA 1
ATOM 1596 C C . GLN A 1 205 ? 0.812 8.069 8.937 1.00 94.62 205 GLN A C 1
ATOM 1598 O O . GLN A 1 205 ? 0.748 8.636 7.844 1.00 94.62 205 GLN A O 1
ATOM 1603 N N . GLN A 1 206 ? -0.165 8.091 9.829 1.00 91.62 206 GLN A N 1
ATOM 1604 C CA . GLN A 1 206 ? -1.279 9.002 9.747 1.00 91.62 206 GLN A CA 1
ATOM 1605 C C . GLN A 1 206 ? -1.271 9.963 10.927 1.00 91.62 206 GLN A C 1
ATOM 1607 O O . GLN A 1 206 ? -1.228 9.559 12.091 1.00 91.62 206 GLN A O 1
ATOM 1612 N N . THR A 1 207 ? -1.311 11.247 10.591 1.00 88.25 207 THR A N 1
ATOM 1613 C CA . THR A 1 207 ? -1.292 12.362 11.537 1.00 88.25 207 THR A CA 1
ATOM 1614 C C . THR A 1 207 ? -2.600 13.142 11.477 1.00 88.25 207 THR A C 1
ATOM 1616 O O . THR A 1 207 ? -3.407 12.972 10.557 1.00 88.25 207 THR A O 1
ATOM 1619 N N . ASN A 1 208 ? -2.808 14.011 12.471 1.00 85.25 208 ASN A N 1
ATOM 1620 C CA . ASN A 1 208 ? -3.932 14.950 12.547 1.00 85.25 208 ASN A CA 1
ATOM 1621 C C . ASN A 1 208 ? -5.322 14.289 12.532 1.00 85.25 208 ASN A C 1
ATOM 1623 O O . ASN A 1 208 ? -6.304 14.923 12.153 1.00 85.25 208 ASN A O 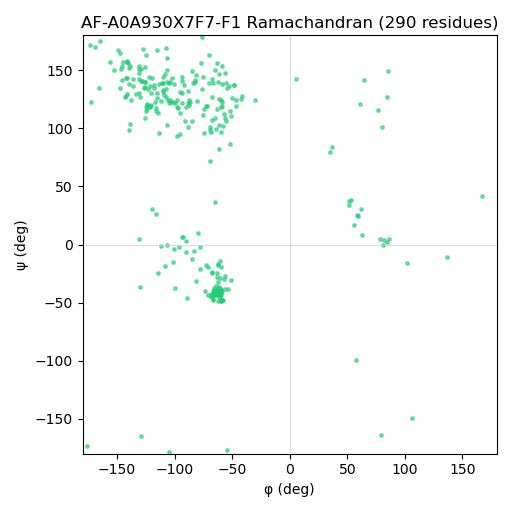1
ATOM 1627 N N . HIS A 1 209 ? -5.432 13.020 12.939 1.00 86.75 209 HIS A N 1
ATOM 1628 C CA . HIS A 1 209 ? -6.740 12.403 13.122 1.00 86.75 209 HIS A CA 1
ATOM 1629 C C . HIS A 1 209 ? -7.381 12.915 14.430 1.00 86.75 209 HIS A C 1
ATOM 1631 O O . HIS A 1 209 ? -6.710 12.951 15.461 1.00 86.75 209 HIS A O 1
ATOM 1637 N N . PRO A 1 210 ? -8.669 13.306 14.439 1.00 84.00 210 PRO A N 1
ATOM 1638 C CA . PRO A 1 210 ? -9.308 13.911 15.613 1.00 84.00 210 PRO A CA 1
ATOM 1639 C C . PRO A 1 210 ? -9.474 12.945 16.795 1.00 84.00 210 PRO A C 1
ATOM 1641 O O . PRO A 1 210 ? -9.578 13.381 17.940 1.00 84.00 210 PRO A O 1
ATOM 1644 N N . ASP A 1 211 ? -9.515 11.638 16.526 1.00 87.56 211 ASP A N 1
ATOM 1645 C CA . ASP A 1 211 ? -9.821 10.618 17.537 1.00 87.56 211 ASP A CA 1
ATOM 1646 C C . ASP A 1 211 ? -8.591 9.877 18.092 1.00 87.56 211 ASP A C 1
ATOM 1648 O O . ASP A 1 211 ? -8.698 9.217 19.127 1.00 87.56 211 ASP A O 1
ATOM 1652 N N . PHE A 1 212 ? -7.430 9.970 17.439 1.00 85.69 212 PHE A N 1
ATOM 1653 C CA . PHE A 1 212 ? -6.213 9.263 17.850 1.00 85.69 212 PHE A CA 1
ATOM 1654 C C . PHE A 1 212 ? -4.951 10.000 17.402 1.00 85.69 212 PHE A C 1
ATOM 1656 O O . PHE A 1 212 ? -4.939 10.681 16.379 1.00 85.69 212 PHE A O 1
ATOM 1663 N N . GLN A 1 213 ? -3.883 9.852 18.181 1.00 81.56 213 GLN A N 1
ATOM 1664 C CA . GLN A 1 213 ? -2.570 10.415 17.885 1.00 81.56 213 GLN A CA 1
ATOM 1665 C C . GLN A 1 213 ? -1.712 9.385 17.146 1.00 81.56 213 GLN A C 1
ATOM 1667 O O . GLN A 1 213 ? -1.753 8.199 17.481 1.00 81.56 213 GLN A O 1
ATOM 1672 N N . ASP A 1 214 ? -0.942 9.869 16.167 1.00 80.44 214 ASP A N 1
ATOM 1673 C CA . ASP A 1 214 ? 0.134 9.170 15.454 1.00 80.44 214 ASP A CA 1
ATOM 1674 C C . ASP A 1 214 ? -0.108 7.671 15.230 1.00 80.44 214 ASP A C 1
ATOM 1676 O O . ASP A 1 214 ? 0.440 6.807 15.918 1.00 80.44 214 ASP A O 1
ATOM 1680 N N . LEU A 1 215 ? -0.925 7.360 14.221 1.00 93.25 215 LEU A N 1
ATOM 1681 C CA . LEU A 1 215 ? -1.058 5.999 13.712 1.00 93.25 215 LEU A CA 1
ATOM 1682 C C . LEU A 1 215 ? 0.189 5.673 12.892 1.00 93.25 215 LEU A C 1
ATOM 1684 O O . LEU A 1 215 ? 0.439 6.293 11.866 1.00 93.25 215 LEU A O 1
ATOM 1688 N N . THR A 1 216 ? 0.959 4.689 13.329 1.00 96.50 216 THR A N 1
ATOM 1689 C CA . THR A 1 216 ? 2.137 4.170 12.626 1.00 96.50 216 THR A CA 1
ATOM 1690 C C . THR A 1 216 ? 1.797 2.865 11.925 1.00 96.50 216 THR A C 1
ATOM 1692 O O . THR A 1 216 ? 1.028 2.057 12.445 1.00 96.50 216 THR A O 1
ATOM 1695 N N . LEU A 1 217 ? 2.365 2.665 10.740 1.00 96.94 217 LEU A N 1
ATOM 1696 C CA . LEU A 1 217 ? 2.068 1.548 9.852 1.00 96.94 217 LEU A CA 1
ATOM 1697 C C . LEU A 1 217 ? 3.361 0.855 9.437 1.00 96.94 217 LEU A C 1
ATOM 1699 O O . LEU A 1 217 ? 4.351 1.514 9.114 1.00 96.94 217 LEU A O 1
ATOM 1703 N N . GLN A 1 218 ? 3.322 -0.469 9.371 1.00 97.31 218 GLN A N 1
ATOM 1704 C CA . GLN A 1 218 ? 4.364 -1.285 8.760 1.00 97.31 218 GLN A CA 1
ATOM 1705 C C . GLN A 1 218 ? 3.739 -2.207 7.728 1.00 97.31 218 GLN A C 1
ATOM 1707 O O . GLN A 1 218 ? 2.719 -2.851 7.978 1.00 97.31 218 GLN A O 1
ATOM 1712 N N . PHE A 1 219 ? 4.375 -2.276 6.568 1.00 96.56 219 PHE A N 1
ATOM 1713 C CA . PHE A 1 219 ? 3.888 -3.029 5.432 1.00 96.56 219 PHE A CA 1
ATOM 1714 C C . PHE A 1 219 ? 4.953 -4.001 4.941 1.00 96.56 219 PHE A C 1
ATOM 1716 O O . PHE A 1 219 ? 6.107 -3.621 4.751 1.00 96.56 219 PHE A O 1
ATOM 1723 N N . ASN A 1 220 ? 4.547 -5.234 4.657 1.00 96.50 220 ASN A N 1
ATOM 1724 C CA . ASN A 1 220 ? 5.350 -6.198 3.912 1.00 96.50 220 ASN A CA 1
ATOM 1725 C C . ASN A 1 220 ? 4.465 -6.898 2.888 1.00 96.50 220 ASN A C 1
ATOM 1727 O O . ASN A 1 220 ? 3.315 -7.208 3.177 1.00 96.50 220 ASN A O 1
ATOM 1731 N N . GLY A 1 221 ? 4.976 -7.188 1.699 1.00 94.12 221 GLY A N 1
ATOM 1732 C CA . GLY A 1 221 ? 4.166 -7.826 0.673 1.00 94.12 221 GLY A CA 1
ATOM 1733 C C . GLY A 1 221 ? 4.955 -8.414 -0.478 1.00 94.12 221 GLY A C 1
ATOM 1734 O O . GLY A 1 221 ? 6.174 -8.286 -0.573 1.00 94.12 221 GLY A O 1
ATOM 1735 N N . LEU A 1 222 ? 4.214 -9.078 -1.354 1.00 93.12 222 LEU A N 1
ATOM 1736 C CA . LEU A 1 222 ? 4.682 -9.716 -2.571 1.00 93.12 222 LEU A CA 1
ATOM 1737 C C . LEU A 1 222 ? 3.701 -9.393 -3.698 1.00 93.12 222 LEU A C 1
ATOM 1739 O O . LEU A 1 222 ? 2.484 -9.483 -3.516 1.00 93.12 222 LEU A O 1
ATOM 1743 N N . SER A 1 223 ? 4.246 -9.057 -4.863 1.00 92.69 223 SER A N 1
ATOM 1744 C CA . SER A 1 223 ? 3.492 -8.933 -6.115 1.00 92.69 223 SER A CA 1
ATOM 1745 C C . SER A 1 223 ? 4.203 -9.699 -7.228 1.00 92.69 223 SER A C 1
ATOM 1747 O O . SER A 1 223 ? 5.432 -9.787 -7.221 1.00 92.69 223 SER A O 1
ATOM 1749 N N . GLN A 1 224 ? 3.454 -10.265 -8.172 1.00 91.38 224 GLN A N 1
ATOM 1750 C CA . GLN A 1 224 ? 4.003 -10.888 -9.382 1.00 91.38 224 GLN A CA 1
ATOM 1751 C C . GLN A 1 224 ? 3.612 -10.109 -10.637 1.00 91.38 224 GLN A C 1
ATOM 1753 O O . GLN A 1 224 ? 2.467 -9.701 -10.768 1.00 91.38 224 GLN A O 1
ATOM 1758 N N . SER A 1 225 ? 4.536 -9.931 -11.585 1.00 89.94 225 SER A N 1
ATOM 1759 C CA . SER A 1 225 ? 4.307 -9.132 -12.804 1.00 89.94 225 SER A CA 1
ATOM 1760 C C . SER A 1 225 ? 3.156 -9.624 -13.695 1.00 89.94 225 SER A C 1
ATOM 1762 O O . SER A 1 225 ? 2.636 -8.853 -14.499 1.00 89.94 225 SER A O 1
ATOM 1764 N N . ASP A 1 226 ? 2.735 -10.880 -13.547 1.00 87.06 226 ASP A N 1
ATOM 1765 C CA . ASP A 1 226 ? 1.603 -11.492 -14.252 1.00 87.06 226 ASP A CA 1
ATOM 1766 C C . ASP A 1 226 ? 0.278 -11.419 -13.471 1.00 87.06 226 ASP A C 1
ATOM 1768 O O . ASP A 1 226 ? -0.721 -11.999 -13.890 1.00 87.06 226 ASP A O 1
ATOM 1772 N N . GLN A 1 227 ? 0.266 -10.708 -12.338 1.00 83.88 227 GLN A N 1
ATOM 1773 C CA . GLN A 1 227 ? -0.876 -10.542 -11.435 1.00 83.88 227 GLN A CA 1
ATOM 1774 C C . GLN A 1 227 ? -1.375 -11.841 -10.778 1.00 83.88 227 GLN A C 1
ATOM 1776 O O . GLN A 1 227 ? -2.392 -11.822 -10.085 1.00 83.88 227 GLN A O 1
ATOM 1781 N N . SER A 1 228 ? -0.660 -12.961 -10.929 1.00 85.81 228 SER A N 1
ATOM 1782 C CA . SER A 1 228 ? -1.067 -14.257 -10.366 1.00 85.81 228 SER A CA 1
ATOM 1783 C C . SER A 1 228 ? -1.013 -14.293 -8.836 1.00 85.81 228 SER A C 1
ATOM 1785 O O . SER A 1 228 ? -1.722 -15.074 -8.199 1.00 85.81 228 SER A O 1
ATOM 1787 N N . GLN A 1 229 ? -0.192 -13.430 -8.233 1.00 84.88 229 GLN A N 1
ATOM 1788 C CA . GLN A 1 229 ? -0.036 -13.335 -6.792 1.00 84.88 229 GLN A CA 1
ATOM 1789 C C . GLN A 1 229 ? 0.037 -11.879 -6.340 1.00 84.88 229 GLN A C 1
ATOM 1791 O O . GLN A 1 229 ? 0.922 -11.122 -6.747 1.00 84.88 229 GLN A O 1
ATOM 1796 N N . LEU A 1 230 ? -0.869 -11.533 -5.424 1.00 89.25 230 LEU A N 1
ATOM 1797 C CA . LEU A 1 230 ? -0.916 -10.247 -4.747 1.00 89.25 230 LEU A CA 1
ATOM 1798 C C . LEU A 1 230 ? -1.251 -10.447 -3.270 1.00 89.25 230 LEU A C 1
ATOM 1800 O O . LEU A 1 230 ? -2.402 -10.705 -2.916 1.00 89.25 230 LEU A O 1
ATOM 1804 N N . SER A 1 231 ? -0.247 -10.337 -2.406 1.00 91.69 231 SER A N 1
ATOM 1805 C CA . SER A 1 231 ? -0.425 -10.552 -0.968 1.00 91.69 231 SER A CA 1
ATOM 1806 C C . SER A 1 231 ? 0.399 -9.566 -0.161 1.00 91.69 231 SER A C 1
ATOM 1808 O O . SER A 1 231 ? 1.606 -9.454 -0.377 1.00 91.69 231 SER A O 1
ATOM 1810 N N . GLY A 1 232 ? -0.232 -8.902 0.799 1.00 94.50 232 GLY A N 1
ATOM 1811 C CA . GLY A 1 232 ? 0.432 -8.033 1.759 1.00 94.50 232 GLY A CA 1
ATOM 1812 C C . GLY A 1 232 ? 0.076 -8.372 3.196 1.00 94.50 232 GLY A C 1
ATOM 1813 O O . GLY A 1 232 ? -0.854 -9.124 3.485 1.00 94.50 232 GLY A O 1
ATOM 1814 N N . GLN A 1 233 ? 0.832 -7.776 4.096 1.00 96.56 233 GLN A N 1
ATOM 1815 C CA . GLN A 1 233 ? 0.635 -7.763 5.528 1.00 96.56 233 GLN A CA 1
ATOM 1816 C C . GLN A 1 233 ? 0.752 -6.315 5.980 1.00 96.56 233 GLN A C 1
ATOM 1818 O O . GLN A 1 233 ? 1.708 -5.626 5.618 1.00 96.56 233 GLN A O 1
ATOM 1823 N N . LEU A 1 234 ? -0.225 -5.872 6.758 1.00 96.50 234 LEU A N 1
ATOM 1824 C CA . LEU A 1 234 ? -0.277 -4.541 7.334 1.00 96.50 234 LEU A CA 1
ATOM 1825 C C . LEU A 1 234 ? -0.350 -4.681 8.851 1.00 96.50 234 LEU A C 1
ATOM 1827 O O . LEU A 1 234 ? -1.301 -5.255 9.383 1.00 96.50 234 LEU A O 1
ATOM 1831 N N . ALA A 1 235 ? 0.661 -4.154 9.528 1.00 97.00 235 ALA A N 1
ATOM 1832 C CA . ALA A 1 235 ? 0.669 -3.971 10.969 1.00 97.00 235 ALA A CA 1
ATOM 1833 C C . ALA A 1 235 ? 0.504 -2.488 11.291 1.00 97.00 235 ALA A C 1
ATOM 1835 O O . ALA A 1 235 ? 0.945 -1.626 10.524 1.00 97.00 235 ALA A O 1
ATOM 1836 N N . PHE A 1 236 ? -0.101 -2.193 12.434 1.00 96.19 236 PHE A N 1
ATOM 1837 C CA . PHE A 1 236 ? -0.267 -0.823 12.890 1.00 96.19 236 PHE A CA 1
ATOM 1838 C C . PHE A 1 236 ? -0.156 -0.688 14.403 1.00 96.19 236 PHE A C 1
ATOM 1840 O O . PHE A 1 236 ? -0.394 -1.642 15.145 1.00 96.19 236 PHE A O 1
ATOM 1847 N N . SER A 1 237 ? 0.170 0.528 14.832 1.00 95.94 237 SER A N 1
ATOM 1848 C CA . SER A 1 237 ? 0.180 0.965 16.226 1.00 95.94 237 SER A CA 1
ATOM 1849 C C . SER A 1 237 ? -0.331 2.400 16.302 1.00 95.94 237 SER A C 1
ATOM 1851 O O . SER A 1 237 ? 0.198 3.269 15.610 1.00 95.94 237 SER A O 1
ATOM 1853 N N . ALA A 1 238 ? -1.323 2.659 17.149 1.00 94.44 238 ALA A N 1
ATOM 1854 C CA . ALA A 1 238 ? -1.909 3.980 17.378 1.00 94.44 238 ALA A CA 1
ATOM 1855 C C . ALA A 1 238 ? -1.964 4.314 18.871 1.00 94.44 238 ALA A C 1
ATOM 1857 O O . ALA A 1 238 ? -2.119 3.421 19.709 1.00 94.44 238 ALA A O 1
ATOM 1858 N N . ASN A 1 239 ? -1.897 5.604 19.209 1.00 91.88 239 ASN A N 1
ATOM 1859 C CA . ASN A 1 239 ? -2.068 6.078 20.579 1.00 91.88 239 ASN A CA 1
ATOM 1860 C C . ASN A 1 239 ? -3.438 6.750 20.760 1.00 91.88 239 ASN A C 1
ATOM 1862 O O . ASN A 1 239 ? -3.771 7.711 20.067 1.00 91.88 239 ASN A O 1
ATOM 1866 N N . ILE A 1 240 ? -4.228 6.267 21.721 1.00 91.12 240 ILE A N 1
ATOM 1867 C CA . ILE A 1 240 ? -5.478 6.909 22.146 1.00 91.12 240 ILE A CA 1
ATOM 1868 C C . ILE A 1 240 ? -5.392 7.154 23.649 1.00 91.12 240 ILE A C 1
ATOM 1870 O O . ILE A 1 240 ? -5.319 6.206 24.430 1.00 91.12 240 ILE A O 1
ATOM 1874 N N . GLU A 1 241 ? -5.422 8.425 24.055 1.00 89.06 241 GLU A N 1
ATOM 1875 C CA . GLU A 1 241 ? -5.434 8.838 25.470 1.00 89.06 241 GLU A CA 1
ATOM 1876 C C . GLU A 1 241 ? -4.283 8.229 26.301 1.00 89.06 241 GLU A C 1
ATOM 1878 O O . GLU A 1 241 ? -4.465 7.833 27.452 1.00 89.06 241 GLU A O 1
ATOM 1883 N N . GLY A 1 242 ? -3.086 8.122 25.713 1.00 87.12 242 GLY A N 1
ATOM 1884 C CA . GLY A 1 242 ? -1.896 7.581 26.378 1.00 87.12 242 GLY A CA 1
ATOM 1885 C C . GLY A 1 242 ? -1.811 6.051 26.386 1.00 87.12 242 GLY A C 1
ATOM 1886 O O . GLY A 1 242 ? -0.879 5.499 26.969 1.00 87.12 242 GLY A O 1
ATOM 1887 N N . LYS A 1 243 ? -2.755 5.356 25.743 1.00 90.88 243 LYS A N 1
ATOM 1888 C CA . LYS A 1 243 ? -2.760 3.895 25.585 1.00 90.88 243 LYS A CA 1
ATOM 1889 C C . LYS A 1 243 ? -2.417 3.519 24.148 1.00 90.88 243 LYS A C 1
ATOM 1891 O O . LYS A 1 243 ? -2.900 4.151 23.212 1.00 90.88 243 LYS A O 1
ATOM 1896 N N . VAL A 1 244 ? -1.612 2.470 23.988 1.00 93.19 244 VAL A N 1
ATOM 1897 C CA . VAL A 1 244 ? -1.204 1.947 22.678 1.00 93.19 244 VAL A CA 1
ATOM 1898 C C . VAL A 1 244 ? -2.142 0.827 22.244 1.00 93.19 244 VAL A C 1
ATOM 1900 O O . VAL A 1 244 ? -2.398 -0.109 23.006 1.00 93.19 244 VAL A O 1
ATOM 1903 N N . TYR A 1 245 ? -2.622 0.934 21.011 1.00 94.44 245 TYR A N 1
ATOM 1904 C CA . TYR A 1 245 ? -3.500 -0.023 20.353 1.00 94.44 245 TYR A CA 1
ATOM 1905 C C . TYR A 1 245 ? -2.825 -0.530 19.092 1.00 94.44 245 TYR A C 1
ATOM 1907 O O . TYR A 1 245 ? -2.364 0.269 18.279 1.00 94.44 245 TYR A O 1
ATOM 1915 N N . ASN A 1 246 ? -2.791 -1.845 18.926 1.00 96.38 246 ASN A N 1
ATOM 1916 C CA . ASN A 1 246 ? -2.095 -2.492 17.826 1.00 96.38 246 ASN A CA 1
ATOM 1917 C C . ASN A 1 246 ? -3.036 -3.403 17.049 1.00 96.38 246 ASN A C 1
ATOM 1919 O O . ASN A 1 246 ? -4.083 -3.819 17.546 1.00 96.38 246 ASN A O 1
ATOM 1923 N N . GLY A 1 247 ? -2.621 -3.769 15.847 1.00 95.44 247 GLY A N 1
ATOM 1924 C CA . GLY A 1 247 ? -3.250 -4.856 15.121 1.00 95.44 247 GLY A CA 1
ATOM 1925 C C . GLY A 1 247 ? -2.449 -5.262 13.900 1.00 95.44 247 GLY A C 1
ATOM 1926 O O . GLY A 1 247 ? -1.473 -4.616 13.507 1.00 95.44 247 GLY A O 1
ATOM 1927 N N . PHE A 1 248 ? -2.868 -6.380 13.322 1.00 96.31 248 PHE A N 1
ATOM 1928 C CA . PHE A 1 248 ? -2.199 -7.010 12.197 1.00 96.31 248 PHE A CA 1
ATOM 1929 C C . PHE A 1 248 ? -3.216 -7.704 11.294 1.00 96.31 248 PHE A C 1
ATOM 1931 O O . PHE A 1 248 ? -4.083 -8.438 11.770 1.00 96.31 248 PHE A O 1
ATOM 1938 N N . GLY A 1 249 ? -3.078 -7.514 9.984 1.00 95.75 249 GLY A N 1
ATOM 1939 C CA . GLY A 1 249 ? -3.926 -8.169 8.997 1.00 95.75 249 GLY A CA 1
ATOM 1940 C C . GLY A 1 249 ? -3.196 -8.492 7.703 1.00 95.75 249 GLY A C 1
ATOM 1941 O O . GLY A 1 249 ? -2.260 -7.803 7.297 1.00 95.75 249 GLY A O 1
ATOM 1942 N N . GLN A 1 250 ? -3.654 -9.545 7.037 1.00 95.94 250 GLN A N 1
ATOM 1943 C CA . GLN A 1 250 ? -3.301 -9.851 5.658 1.00 95.94 250 GLN A CA 1
ATOM 1944 C C . GLN A 1 250 ? -4.186 -9.027 4.725 1.00 95.94 250 GLN A C 1
ATOM 1946 O O . GLN A 1 250 ? -5.383 -8.886 4.976 1.00 95.94 250 GLN A O 1
ATOM 1951 N N . ILE A 1 251 ? -3.617 -8.502 3.643 1.00 94.81 251 ILE A N 1
ATOM 1952 C CA . ILE A 1 251 ? -4.336 -7.656 2.688 1.00 94.81 251 ILE A CA 1
ATOM 1953 C C . ILE A 1 251 ? -4.122 -8.098 1.236 1.00 94.81 251 ILE A C 1
ATOM 1955 O O . ILE A 1 251 ? -3.090 -8.676 0.889 1.00 94.81 251 ILE A O 1
ATOM 1959 N N . ASN A 1 252 ? -5.095 -7.783 0.380 1.00 92.44 252 ASN A N 1
ATOM 1960 C CA . ASN A 1 252 ? -4.993 -7.838 -1.081 1.00 92.44 252 ASN A CA 1
ATOM 1961 C C . ASN A 1 252 ? -5.451 -6.508 -1.709 1.00 92.44 252 ASN A C 1
ATOM 1963 O O . ASN A 1 252 ? -5.612 -5.510 -1.009 1.00 92.44 252 ASN A O 1
ATOM 1967 N N . ALA A 1 253 ? -5.717 -6.506 -3.022 1.00 88.62 253 ALA A N 1
ATOM 1968 C CA . ALA A 1 253 ? -6.258 -5.355 -3.754 1.00 88.62 253 ALA A CA 1
ATOM 1969 C C . ALA A 1 253 ? -7.514 -4.732 -3.114 1.00 88.62 253 ALA A C 1
ATOM 1971 O O . ALA A 1 253 ? -7.745 -3.535 -3.241 1.00 88.62 253 ALA A O 1
ATOM 1972 N N . GLY A 1 254 ? -8.332 -5.540 -2.433 1.00 88.44 254 GLY A N 1
ATOM 1973 C CA . GLY A 1 254 ? -9.566 -5.092 -1.796 1.00 88.44 254 GLY A CA 1
ATOM 1974 C C . GLY A 1 254 ? -9.408 -4.617 -0.351 1.00 88.44 254 GLY A C 1
ATOM 1975 O O . GLY A 1 254 ? -10.388 -4.140 0.199 1.00 88.44 254 GLY A O 1
ATOM 1976 N N . GLY A 1 255 ? -8.237 -4.748 0.277 1.00 92.56 255 GLY A N 1
ATOM 1977 C CA . GLY A 1 255 ? -8.036 -4.490 1.710 1.00 92.56 255 GLY A CA 1
ATOM 1978 C C . GLY A 1 255 ? -7.873 -5.781 2.515 1.00 92.56 255 GLY A C 1
ATOM 1979 O O . GLY A 1 255 ? -7.339 -6.761 1.995 1.00 92.56 255 GLY A O 1
ATOM 1980 N N . PHE A 1 256 ? -8.300 -5.790 3.785 1.00 94.75 256 PHE A N 1
ATOM 1981 C CA . PHE A 1 256 ? -8.127 -6.953 4.666 1.00 94.75 256 PHE A CA 1
ATOM 1982 C C . PHE A 1 256 ? -8.798 -8.223 4.119 1.00 94.75 256 PHE A C 1
ATOM 1984 O O . PHE A 1 256 ? -9.910 -8.186 3.584 1.00 94.75 256 PHE A O 1
ATOM 1991 N N . LEU A 1 257 ? -8.084 -9.341 4.249 1.00 92.12 257 LEU A N 1
ATOM 1992 C CA . LEU A 1 257 ? -8.495 -10.685 3.834 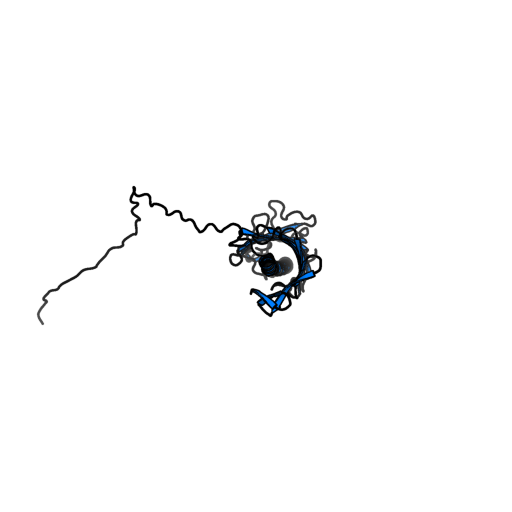1.00 92.12 257 LEU A CA 1
ATOM 1993 C C . LEU A 1 257 ? -9.018 -11.520 4.999 1.00 92.12 257 LEU A C 1
ATOM 1995 O O . LEU A 1 257 ? -9.933 -12.320 4.833 1.00 92.12 257 LEU A O 1
ATOM 1999 N N . ASN A 1 258 ? -8.392 -11.362 6.159 1.00 91.44 258 ASN A N 1
ATOM 2000 C CA . ASN A 1 258 ? -8.691 -12.096 7.375 1.00 91.44 258 ASN A CA 1
ATOM 2001 C C . ASN A 1 258 ? -9.392 -11.195 8.394 1.00 91.44 258 ASN A C 1
ATOM 2003 O O . ASN A 1 258 ? -9.406 -9.970 8.263 1.00 91.44 258 ASN A O 1
ATOM 2007 N N . THR A 1 259 ? -9.920 -11.816 9.447 1.00 95.44 259 THR A N 1
ATOM 2008 C CA . THR A 1 259 ? -10.316 -11.086 10.650 1.00 95.44 259 THR A CA 1
ATOM 2009 C C . THR A 1 259 ? -9.092 -10.415 11.259 1.00 95.44 259 THR A C 1
ATOM 2011 O O . THR A 1 259 ? -8.088 -11.076 11.538 1.00 95.44 259 THR A O 1
ATOM 2014 N N . VAL A 1 260 ? -9.182 -9.105 11.468 1.00 96.50 260 VAL A N 1
ATOM 2015 C CA . VAL A 1 260 ? -8.139 -8.320 12.132 1.00 96.50 260 VAL A CA 1
ATOM 2016 C C . VAL A 1 260 ? -8.555 -8.102 13.569 1.00 96.50 260 VAL A C 1
ATOM 2018 O O . VAL A 1 260 ? -9.606 -7.523 13.835 1.00 96.50 260 VAL A O 1
ATOM 2021 N N . HIS A 1 261 ? -7.715 -8.548 14.492 1.00 96.62 261 HIS A N 1
ATOM 2022 C CA . HIS A 1 261 ? -7.887 -8.281 15.910 1.00 96.62 261 HIS A CA 1
ATOM 2023 C C . HIS A 1 261 ? -7.217 -6.954 16.245 1.00 96.62 261 HIS A C 1
ATOM 2025 O O . HIS A 1 261 ? -6.036 -6.751 15.957 1.00 96.62 261 HIS A O 1
ATOM 2031 N N . LEU A 1 262 ? -7.992 -6.043 16.826 1.00 96.12 262 LEU A N 1
ATOM 2032 C CA . LEU A 1 262 ? -7.477 -4.820 17.416 1.00 96.12 262 LEU A CA 1
ATOM 2033 C C . LEU A 1 262 ? -7.239 -5.094 18.893 1.00 96.12 262 LEU A C 1
ATOM 2035 O O . LEU A 1 262 ? -8.165 -5.467 19.620 1.00 96.12 262 LEU A O 1
ATOM 2039 N N . GLU A 1 263 ? -6.001 -4.905 19.330 1.00 95.69 263 GLU A N 1
ATOM 2040 C CA . GLU A 1 263 ? -5.544 -5.306 20.651 1.00 95.69 263 GLU A CA 1
ATOM 2041 C C . GLU A 1 263 ? -4.997 -4.134 21.456 1.00 95.69 263 GLU A C 1
ATOM 2043 O O . GLU A 1 263 ? -4.315 -3.248 20.940 1.00 95.69 263 GLU A O 1
ATOM 2048 N N . GLN A 1 264 ? -5.257 -4.171 22.759 1.00 94.44 264 GLN A N 1
ATOM 2049 C CA . GLN A 1 264 ? -4.620 -3.318 23.749 1.00 94.44 264 GLN A CA 1
ATOM 2050 C C . GLN A 1 264 ? -3.988 -4.225 24.806 1.00 94.44 264 GLN A C 1
ATOM 2052 O O . GLN A 1 264 ? -4.690 -5.006 25.446 1.00 94.44 264 GLN A O 1
ATOM 2057 N N . ASN A 1 265 ? -2.667 -4.145 24.994 1.00 90.38 265 ASN A N 1
ATOM 2058 C CA . ASN A 1 265 ? -1.927 -5.014 25.925 1.00 90.38 265 ASN A CA 1
ATOM 2059 C C . ASN A 1 265 ? -2.205 -6.524 25.721 1.00 90.38 265 ASN A C 1
ATOM 2061 O O . ASN A 1 265 ? -2.307 -7.272 26.691 1.00 90.38 265 ASN A O 1
ATOM 2065 N N . GLY A 1 266 ? -2.365 -6.964 24.466 1.00 88.31 266 GLY A N 1
ATOM 2066 C CA . GLY A 1 266 ? -2.655 -8.360 24.107 1.00 88.31 266 GLY A CA 1
ATOM 2067 C C . GLY A 1 266 ? -4.111 -8.798 24.306 1.00 88.31 266 GLY A C 1
ATOM 2068 O O . GLY A 1 266 ? -4.423 -9.971 24.129 1.00 88.31 266 GLY A O 1
ATOM 2069 N N . ILE A 1 267 ? -5.012 -7.883 24.679 1.00 92.56 267 ILE A N 1
ATOM 2070 C CA . ILE A 1 267 ? -6.447 -8.154 24.808 1.00 92.56 267 ILE A CA 1
ATOM 2071 C C . ILE A 1 267 ? -7.168 -7.566 23.599 1.00 92.56 267 ILE A C 1
ATOM 2073 O O . ILE A 1 267 ? -7.089 -6.360 23.352 1.00 92.56 267 ILE A O 1
ATOM 2077 N N . THR A 1 268 ? -7.895 -8.403 22.858 1.00 94.38 268 THR A N 1
ATOM 2078 C CA . THR A 1 268 ? -8.747 -7.947 21.755 1.00 94.38 268 THR A CA 1
ATOM 2079 C C . THR A 1 268 ? -9.922 -7.125 22.288 1.00 94.38 268 THR A C 1
ATOM 2081 O O . THR A 1 268 ? -10.673 -7.606 23.132 1.00 94.38 268 THR A O 1
ATOM 2084 N N . PHE A 1 269 ? -10.120 -5.913 21.764 1.00 93.19 269 PHE A N 1
ATOM 2085 C CA . PHE A 1 269 ? -11.261 -5.048 22.113 1.00 93.19 269 PHE A CA 1
ATOM 2086 C C . PHE A 1 269 ? -12.213 -4.802 20.935 1.00 93.19 269 PHE A C 1
ATOM 2088 O O . PHE A 1 269 ? -13.390 -4.513 21.146 1.00 93.19 269 PHE A O 1
ATOM 2095 N N . LEU A 1 270 ? -11.718 -4.923 19.700 1.00 96.88 270 LEU A N 1
ATOM 2096 C CA . LEU A 1 270 ? -12.510 -4.870 18.473 1.00 96.88 270 LEU A CA 1
ATOM 2097 C C . LEU A 1 270 ? -11.977 -5.885 17.461 1.00 96.88 270 LEU A C 1
ATOM 2099 O O . LEU A 1 270 ? -10.808 -6.275 17.496 1.00 96.88 270 LEU A O 1
ATOM 2103 N N . GLN A 1 271 ? -12.838 -6.287 16.536 1.00 97.62 271 GLN A N 1
ATOM 2104 C CA . GLN A 1 271 ? -12.469 -7.092 15.378 1.00 97.62 271 GLN A CA 1
ATOM 2105 C C . GLN A 1 271 ? -12.945 -6.396 14.109 1.00 97.62 271 GLN A C 1
ATOM 2107 O O . GLN A 1 271 ? -14.051 -5.869 14.084 1.00 97.62 271 GLN A O 1
ATOM 2112 N N . ILE A 1 272 ? -12.137 -6.411 13.055 1.00 97.44 272 ILE A N 1
ATOM 2113 C CA . ILE A 1 272 ? -12.582 -6.046 11.708 1.00 97.44 272 ILE A CA 1
ATOM 2114 C C . ILE A 1 272 ? -12.804 -7.346 10.949 1.00 97.44 272 ILE A C 1
ATOM 2116 O O . ILE A 1 272 ? -11.877 -8.147 10.815 1.00 97.44 272 ILE A O 1
ATOM 2120 N N . VAL A 1 273 ? -14.016 -7.547 10.447 1.00 96.25 273 VAL A N 1
ATOM 2121 C CA . VAL A 1 273 ? -14.406 -8.728 9.677 1.00 96.25 273 VAL A CA 1
ATOM 2122 C C . VAL A 1 273 ? -14.889 -8.284 8.308 1.00 96.25 273 VAL A C 1
ATOM 2124 O O . VAL A 1 273 ? -15.625 -7.309 8.186 1.00 96.25 273 VAL A O 1
ATOM 2127 N N . ARG A 1 274 ? -14.463 -8.994 7.264 1.00 92.50 274 ARG A N 1
ATOM 2128 C CA . ARG A 1 274 ? -14.925 -8.754 5.899 1.00 92.50 274 ARG A CA 1
ATOM 2129 C C . ARG A 1 274 ? -16.033 -9.736 5.537 1.00 92.50 274 ARG A C 1
ATOM 2131 O O . ARG A 1 274 ? -15.818 -10.945 5.552 1.00 92.50 274 ARG A O 1
ATOM 2138 N N . GLU A 1 275 ? -17.172 -9.203 5.122 1.00 88.38 275 GLU A N 1
ATOM 2139 C CA . GLU A 1 275 ? -18.286 -9.940 4.536 1.00 88.38 275 GLU A CA 1
ATOM 2140 C C . GLU A 1 275 ? -18.440 -9.526 3.070 1.00 88.38 275 GLU A C 1
ATOM 2142 O O . GLU A 1 275 ? -19.067 -8.517 2.756 1.00 88.38 275 GLU A O 1
ATOM 2147 N N . SER A 1 276 ? -17.862 -10.307 2.152 1.00 84.19 276 SER A N 1
ATOM 2148 C CA . SER A 1 276 ? -17.879 -10.011 0.710 1.00 84.19 276 SER A CA 1
ATOM 2149 C C . SER A 1 276 ? -17.261 -8.636 0.372 1.00 84.19 276 SER A C 1
ATOM 2151 O O . SER A 1 276 ? -16.031 -8.508 0.302 1.00 84.19 276 SER A O 1
ATOM 2153 N N . ASP A 1 277 ? -18.092 -7.613 0.164 1.00 84.19 277 ASP A N 1
ATOM 2154 C CA . ASP A 1 277 ? -17.753 -6.227 -0.178 1.00 84.19 277 ASP A CA 1
ATOM 2155 C C . ASP A 1 277 ? -17.958 -5.243 0.988 1.00 84.19 277 ASP A C 1
ATOM 2157 O O . ASP A 1 277 ? -17.695 -4.052 0.839 1.00 84.19 277 ASP A O 1
ATOM 2161 N N . ARG A 1 278 ? -18.415 -5.727 2.147 1.00 90.81 278 ARG A N 1
ATOM 2162 C CA . ARG A 1 278 ? -18.606 -4.942 3.370 1.00 90.81 278 ARG A CA 1
ATOM 2163 C C . ARG A 1 278 ? -17.559 -5.317 4.413 1.00 90.81 278 ARG A C 1
ATOM 2165 O O . ARG A 1 278 ? -17.165 -6.476 4.526 1.00 90.81 278 ARG A O 1
ATOM 2172 N N . TRP A 1 279 ? -17.154 -4.346 5.220 1.00 94.25 279 TRP A N 1
ATOM 2173 C CA . TRP A 1 279 ? -16.389 -4.571 6.440 1.00 94.25 279 TRP A CA 1
ATOM 2174 C C . TRP A 1 279 ? -17.205 -4.156 7.650 1.00 94.25 279 TRP A C 1
ATOM 2176 O O . TRP A 1 279 ? -17.715 -3.037 7.702 1.00 94.25 279 TRP A O 1
ATOM 2186 N N . ASP A 1 280 ? -17.269 -5.048 8.627 1.00 96.00 280 ASP A N 1
ATOM 2187 C CA . ASP A 1 280 ? -17.924 -4.823 9.902 1.00 96.00 280 ASP A CA 1
ATOM 2188 C C . ASP A 1 280 ? -16.883 -4.737 11.013 1.00 96.00 280 ASP A C 1
ATOM 2190 O O . ASP A 1 280 ? -15.914 -5.498 11.063 1.00 96.00 280 ASP A O 1
ATOM 2194 N N . VAL A 1 281 ? -17.102 -3.792 11.917 1.00 96.44 281 VAL A N 1
ATOM 2195 C CA . VAL A 1 281 ? -16.365 -3.665 13.166 1.00 96.44 281 VAL A CA 1
ATOM 2196 C C . VAL A 1 281 ? -17.207 -4.325 14.247 1.00 96.44 281 VAL A C 1
ATOM 2198 O O . VAL A 1 281 ? -18.324 -3.882 14.524 1.00 96.44 281 VAL A O 1
ATOM 2201 N N . LEU A 1 282 ? -16.676 -5.384 14.849 1.00 96.56 282 LEU A N 1
ATOM 2202 C CA . LEU A 1 282 ? -17.339 -6.153 15.891 1.00 96.56 282 LEU A CA 1
ATOM 2203 C C . LEU A 1 282 ? -16.758 -5.839 17.267 1.00 96.56 282 LEU A C 1
ATOM 2205 O O . LEU A 1 282 ? -15.539 -5.769 17.444 1.00 96.56 282 LEU A O 1
ATOM 2209 N N . ARG A 1 283 ? -17.640 -5.749 18.258 1.00 94.19 283 ARG A N 1
ATOM 2210 C CA . ARG A 1 283 ? -17.325 -5.754 19.687 1.00 94.19 283 ARG A CA 1
ATOM 2211 C C . ARG A 1 283 ? -18.108 -6.882 20.330 1.00 94.19 283 ARG A C 1
ATOM 2213 O O . ARG A 1 283 ? -19.324 -6.908 20.209 1.00 94.19 283 ARG A O 1
ATOM 2220 N N . GLU A 1 284 ? -17.421 -7.830 20.964 1.00 91.88 284 GLU A N 1
ATOM 2221 C CA . GLU A 1 284 ? -18.077 -8.968 21.636 1.00 91.88 284 GLU A CA 1
ATOM 2222 C C . GLU A 1 284 ? -19.079 -9.717 20.723 1.00 91.88 284 GLU A C 1
ATOM 2224 O O . GLU A 1 284 ? -20.122 -10.197 21.158 1.00 91.88 284 GLU A O 1
ATOM 2229 N N . GLY A 1 285 ? -18.773 -9.794 19.421 1.00 90.56 285 GLY A N 1
ATOM 2230 C CA . GLY A 1 285 ? -19.625 -10.425 18.406 1.00 90.56 285 GLY A CA 1
ATOM 2231 C C . GLY A 1 285 ? -20.778 -9.562 17.875 1.00 90.56 285 GLY A C 1
ATOM 2232 O O . GLY A 1 285 ? -21.506 -10.016 16.998 1.00 90.56 285 GLY A O 1
ATOM 2233 N N . GLN A 1 286 ? -20.944 -8.327 18.353 1.00 93.88 286 GLN A N 1
ATOM 2234 C CA . GLN A 1 286 ? -21.958 -7.384 17.874 1.00 93.88 286 GLN A CA 1
ATOM 2235 C C . GLN A 1 286 ? -21.360 -6.355 16.915 1.00 93.88 286 GLN A C 1
ATOM 2237 O O . GLN A 1 286 ? -20.284 -5.817 17.168 1.00 93.88 286 GLN A O 1
ATOM 2242 N N . VAL A 1 287 ? -22.077 -6.048 15.832 1.00 95.38 287 VAL A N 1
ATOM 2243 C CA . VAL A 1 287 ? -21.683 -5.010 14.869 1.00 95.38 287 VAL A CA 1
ATOM 2244 C C . VAL A 1 287 ? -21.860 -3.630 15.500 1.00 95.38 287 VAL A C 1
ATOM 2246 O O . VAL A 1 287 ? -22.975 -3.244 15.844 1.00 95.38 287 VAL A O 1
ATOM 2249 N N . VAL A 1 288 ? -20.763 -2.880 15.624 1.00 94.81 288 VAL A N 1
ATOM 2250 C CA . VAL A 1 288 ? -20.750 -1.504 16.157 1.00 94.81 288 VAL A CA 1
ATOM 2251 C C . VAL A 1 288 ? -20.484 -0.446 15.083 1.00 94.81 288 VAL A C 1
ATOM 2253 O O . VAL A 1 288 ? -20.804 0.722 15.283 1.00 94.81 288 VAL A O 1
ATOM 2256 N N . ALA A 1 289 ? -19.931 -0.842 13.934 1.00 93.44 289 ALA A N 1
ATOM 2257 C CA . ALA A 1 289 ? -19.825 -0.010 12.737 1.00 93.44 289 ALA A CA 1
ATOM 2258 C C . ALA A 1 289 ? -19.711 -0.883 11.481 1.00 93.44 289 ALA A C 1
ATOM 2260 O O . ALA A 1 289 ? -19.253 -2.022 11.559 1.00 93.44 289 ALA A O 1
ATOM 2261 N N . SER A 1 290 ? -20.076 -0.322 10.328 1.00 92.81 290 SER A N 1
ATOM 2262 C CA . SER A 1 290 ? -19.955 -0.978 9.024 1.00 92.81 290 SER A CA 1
ATOM 2263 C C . SER A 1 290 ? -19.513 0.021 7.959 1.00 92.81 290 SER A C 1
ATOM 2265 O O . SER A 1 290 ? -19.957 1.170 7.957 1.00 92.81 290 SER A O 1
ATOM 2267 N N . THR A 1 291 ? -18.682 -0.427 7.023 1.00 87.94 291 THR A N 1
ATOM 2268 C CA . THR A 1 291 ? -18.215 0.362 5.875 1.00 87.94 291 THR A CA 1
ATOM 2269 C C . THR A 1 291 ? -18.141 -0.502 4.611 1.00 87.94 291 THR A C 1
ATOM 2271 O O . THR A 1 291 ? -18.097 -1.730 4.692 1.00 87.94 291 THR A O 1
ATOM 2274 N N . ARG A 1 292 ? -18.176 0.130 3.437 1.00 83.56 292 ARG A N 1
ATOM 2275 C CA . ARG A 1 292 ? -18.091 -0.502 2.109 1.00 83.56 292 ARG A CA 1
ATOM 2276 C C . ARG A 1 292 ? -16.963 0.124 1.305 1.00 83.56 292 ARG A C 1
ATOM 2278 O O . ARG A 1 292 ? -16.691 1.327 1.501 1.00 83.56 292 ARG A O 1
#

Mean predicted aligned error: 12.54 Å

Nearest PDB structures (foldseek):
  5g26-assembly1_A  TM=1.978E-01  e=8.686E+00  Escherichia coli O157

Secondary structure (DSSP, 8-state):
--------------------------TT--------------TT----HHHHHHHHHHHHHHHHHHHHHHHHHHHHHHHHHHHHHHHHHH--------TT-EE-SSSEEEEETTTTEEEEEEEEETTS-EES-TT----SGGGGGS-SSPPPS-PPPTTEEEEEEEEEEEETTTTEEEEEEEEEE--SS--SSS--EEEEEEEEEEE--SS-EEEEEEEEEEEETTSS-EEEEEEEEEEETTEEEEEEEEEETTEE-SPEEEEETTEEEEEEEEETTEEEEEETTEEEEEE-